Protein AF-A0AAU9JHJ8-F1 (afdb_monomer)

Organism: NCBI:txid1481888

Secondary structure (DSSP, 8-state):
-PPPPHHHHHHHHHHHHTS--TT---S--TT-----TTS-GGGTSPPPP-B-TTS-B---S-----PPPPPSS-GGGSSS----------PPPPTHHHHHHHHHHHHHHHTS-----TT------SS-------------B-TTS-B-PPSS-----PPPPS-TTTSTTSSSSSPPP-----TTHHHHHHHHHHHHHHHHS-SS----TTTTS--S--HHHHH-TT------------------S------S--TT---SSPPP-PPPP---------TT---------SS---PPPPPGGGGGGSSTTSS--

InterPro domains:
  IPR029358 Cilia-and flagella-associated protein 96 [PF15239] (24-288)
  IPR029358 Cilia-and flagella-associated protein 96 [PTHR31144] (24-309)

Radius of gyration: 47.67 Å; Cα contacts (8 Å, |Δi|>4): 40; chains: 1; bounding box: 113×82×127 Å

Mean predicted aligned error: 23.84 Å

Sequence (313 aa):
MSQPSKFEAARTKQFEEARFDPYKQRHGLFSIPGNLAIGDDVYAREPASKKGPDGKIITAPRNFLTIMPKTGQVKEGYFSTPEYVCGTYQDPPPKYLKERENAEKMMSFHGKPWKSNGAFKEPLAMFEYSSVQADQRPNRRGPDGKITLGPKGFFTCPAKRGSGSATPGVTIGKYPEYMSSPYDSQEEWLREQRRKEKSLRLDAPFRPTSCNGRNFTNSKTLYDYSHTLASAGKKTTYDGVKHDKPFMPFSSTLPGNTIGKFPEHEADPYPEKEKIAGKNDNLIWKSNNYKLKTWVSPPLSSFARNVKTALAI

Foldseek 3Di:
DDDDDPVVVVVVVVVVVPPDDVVPPPDPDPDPDPPPPPPDCPVVDDPPQQADPVRDRPDDPPPDDDDPQDDDPDCVNDPDRDDDPDDDDDDDDDPVVVVVVVVVVVVVVVPPPPPPPPPPVDDPPPDDDDPPPPPPPDDQQDPVRDGPDDDDDDPPPDQDDDDLQPDPPNDDDDDPDDDPDDPCPVVVVVVVVVVVVVVPDPPPDPCQCCVPPDNDDPVCVVPVPPPPPPPPPPPPPCPDPPCVDDDDPPDDDDPDDDDDDDPDDDPDDDPDPPPPPPPPVPPPPPPPPPPPPPDPDPPPVVVVVPPVVVPPD

pLDDT: mean 71.98, std 14.19, range [45.06, 97.0]

Structure (mmCIF, N/CA/C/O backbone):
data_AF-A0AAU9JHJ8-F1
#
_entry.id   AF-A0AAU9JHJ8-F1
#
loop_
_atom_site.group_PDB
_atom_site.id
_atom_site.type_symbol
_atom_site.label_atom_id
_atom_site.label_alt_id
_atom_site.label_comp_id
_atom_site.label_asym_id
_atom_site.label_entity_id
_atom_site.label_seq_id
_atom_site.pdbx_PDB_ins_code
_atom_site.Cartn_x
_atom_site.Cartn_y
_atom_site.Cartn_z
_atom_site.occupancy
_atom_site.B_iso_or_equiv
_atom_site.auth_seq_id
_atom_site.auth_comp_id
_atom_site.auth_asym_id
_atom_site.auth_atom_id
_atom_site.pdbx_PDB_model_num
ATOM 1 N N . MET A 1 1 ? 50.518 -2.048 -74.763 1.00 52.59 1 MET A N 1
ATOM 2 C CA . MET A 1 1 ? 49.489 -2.948 -74.200 1.00 52.59 1 MET A CA 1
ATOM 3 C C . MET A 1 1 ? 48.135 -2.449 -74.674 1.00 52.59 1 MET A C 1
ATOM 5 O O . MET A 1 1 ? 47.761 -1.338 -74.322 1.00 52.59 1 MET A O 1
ATOM 9 N N . SER A 1 2 ? 47.490 -3.193 -75.575 1.00 68.75 2 SER A N 1
ATOM 10 C CA . SER A 1 2 ? 46.195 -2.828 -76.164 1.00 68.75 2 SER A CA 1
ATOM 11 C C . SER A 1 2 ? 45.110 -2.890 -75.094 1.00 68.75 2 SER A C 1
ATOM 13 O O . SER A 1 2 ? 45.011 -3.896 -74.396 1.00 68.75 2 SER A O 1
ATOM 15 N N . GLN A 1 3 ? 44.313 -1.831 -74.955 1.00 73.50 3 GLN A N 1
ATOM 16 C CA . GLN A 1 3 ? 43.134 -1.862 -74.093 1.00 73.50 3 GLN A CA 1
ATOM 17 C C . GLN A 1 3 ? 42.116 -2.843 -74.698 1.00 73.50 3 GLN A C 1
ATOM 19 O O . GLN A 1 3 ? 41.877 -2.768 -75.908 1.00 73.50 3 GLN A O 1
ATOM 24 N N . PRO A 1 4 ? 41.545 -3.772 -73.912 1.00 77.38 4 PRO A N 1
ATOM 25 C CA . PRO A 1 4 ? 40.533 -4.690 -74.416 1.00 77.38 4 PRO A CA 1
ATOM 26 C C . PRO A 1 4 ? 39.298 -3.909 -74.864 1.00 77.38 4 PRO A C 1
ATOM 28 O O . PRO A 1 4 ? 38.924 -2.889 -74.273 1.00 77.38 4 PRO A O 1
ATOM 31 N N . SER A 1 5 ? 38.658 -4.386 -75.927 1.00 87.00 5 SER A N 1
ATOM 32 C CA . SER A 1 5 ? 37.415 -3.790 -76.406 1.00 87.00 5 SER A CA 1
ATOM 33 C C . SER A 1 5 ? 36.342 -3.872 -75.310 1.00 87.00 5 SER A C 1
ATOM 35 O O . SER A 1 5 ? 36.311 -4.811 -74.512 1.00 87.00 5 SER A O 1
ATOM 37 N N . LYS A 1 6 ? 35.417 -2.902 -75.258 1.00 87.50 6 LYS A N 1
ATOM 38 C CA . LYS A 1 6 ? 34.332 -2.888 -74.251 1.00 87.50 6 LYS A CA 1
ATOM 39 C C . LYS A 1 6 ? 33.542 -4.206 -74.214 1.00 87.50 6 LYS A C 1
ATOM 41 O O . LYS A 1 6 ? 33.062 -4.606 -73.157 1.00 87.50 6 LYS A O 1
ATOM 46 N N . PHE A 1 7 ? 33.439 -4.886 -75.356 1.00 85.62 7 PHE A N 1
ATOM 47 C CA . PHE A 1 7 ? 32.774 -6.180 -75.479 1.00 85.62 7 PHE A CA 1
ATOM 48 C C . PHE A 1 7 ? 33.572 -7.331 -74.863 1.00 85.62 7 PHE A C 1
ATOM 50 O O . PHE A 1 7 ? 32.978 -8.201 -74.230 1.00 85.62 7 PHE A O 1
ATOM 57 N N . GLU A 1 8 ? 34.899 -7.332 -74.989 1.00 89.94 8 GLU A N 1
ATOM 58 C CA . GLU A 1 8 ? 35.749 -8.329 -74.329 1.00 89.94 8 GLU A CA 1
ATOM 59 C C . GLU A 1 8 ? 35.688 -8.183 -72.811 1.00 89.94 8 GLU A C 1
ATOM 61 O O . GLU A 1 8 ? 35.503 -9.183 -72.125 1.00 89.94 8 GLU A O 1
ATOM 66 N N . ALA A 1 9 ? 35.728 -6.951 -72.296 1.00 90.12 9 ALA A N 1
ATOM 67 C CA . ALA A 1 9 ? 35.610 -6.690 -70.861 1.00 90.12 9 ALA A CA 1
ATOM 68 C C . ALA A 1 9 ? 34.241 -7.110 -70.289 1.00 90.12 9 ALA A C 1
ATOM 70 O O . ALA A 1 9 ? 34.154 -7.630 -69.178 1.00 90.12 9 ALA A O 1
ATOM 71 N N . ALA A 1 10 ? 33.157 -6.911 -71.047 1.00 89.69 10 ALA A N 1
ATOM 72 C CA . ALA A 1 10 ? 31.834 -7.382 -70.644 1.00 89.69 10 ALA A CA 1
ATOM 73 C C . ALA A 1 10 ? 31.756 -8.917 -70.644 1.00 89.69 10 ALA A C 1
ATOM 75 O O . ALA A 1 10 ? 31.202 -9.505 -69.717 1.00 89.69 10 ALA A O 1
ATOM 76 N N . ARG A 1 11 ? 32.351 -9.570 -71.652 1.00 91.19 11 ARG A N 1
ATOM 77 C CA . ARG A 1 11 ? 32.370 -11.032 -71.767 1.00 91.19 11 ARG A CA 1
ATOM 78 C C . ARG A 1 11 ? 33.188 -11.678 -70.648 1.00 91.19 11 ARG A C 1
ATOM 80 O O . ARG A 1 11 ? 32.726 -12.657 -70.072 1.00 91.19 11 ARG A O 1
ATOM 87 N N . THR A 1 12 ? 34.358 -11.135 -70.307 1.00 91.56 12 THR A N 1
ATOM 88 C CA . THR A 1 12 ? 35.168 -11.644 -69.188 1.00 91.56 12 THR A CA 1
ATOM 89 C C . THR A 1 12 ? 34.449 -11.463 -67.860 1.00 91.56 12 THR A C 1
ATOM 91 O O . THR A 1 12 ? 34.367 -12.413 -67.088 1.00 91.56 12 THR A O 1
ATOM 94 N N . LYS A 1 13 ? 33.829 -10.299 -67.634 1.00 90.12 13 LYS A N 1
ATOM 95 C CA . LYS A 1 13 ? 33.042 -10.036 -66.425 1.00 90.12 13 LYS A CA 1
ATOM 96 C C . LYS A 1 13 ? 31.868 -11.006 -66.278 1.00 90.12 13 LYS A C 1
ATOM 98 O O . LYS A 1 13 ? 31.661 -11.558 -65.206 1.00 90.12 13 LYS A O 1
ATOM 103 N N . GLN A 1 14 ? 31.134 -11.263 -67.359 1.00 88.94 14 GLN A N 1
ATOM 104 C CA . GLN A 1 14 ? 30.017 -12.209 -67.343 1.00 88.94 14 GLN A CA 1
ATOM 105 C C . GLN A 1 14 ? 30.491 -13.649 -67.082 1.00 88.94 14 GLN A C 1
ATOM 107 O O . GLN A 1 14 ? 29.805 -14.412 -66.409 1.00 88.94 14 GLN A O 1
ATOM 112 N N . PHE A 1 15 ? 31.681 -14.012 -67.570 1.00 90.75 15 PHE A N 1
ATOM 113 C CA . PHE A 1 15 ? 32.292 -15.317 -67.315 1.00 90.75 15 PHE A CA 1
ATOM 114 C C . PHE A 1 15 ? 32.775 -15.466 -65.863 1.00 90.75 15 PHE A C 1
ATOM 116 O O . PHE A 1 15 ? 32.628 -16.530 -65.265 1.00 90.75 15 PHE A O 1
ATOM 123 N N . GLU A 1 16 ? 33.317 -14.398 -65.275 1.00 88.00 16 GLU A N 1
ATOM 124 C CA . GLU A 1 16 ? 33.702 -14.348 -63.860 1.00 88.00 16 GLU A CA 1
ATOM 125 C C . GLU A 1 16 ? 32.482 -14.387 -62.932 1.00 88.00 16 GLU A C 1
ATOM 127 O O . GLU A 1 16 ? 32.508 -15.096 -61.930 1.00 88.00 16 GLU A O 1
ATOM 132 N N . GLU A 1 17 ? 31.394 -13.696 -63.285 1.00 82.25 17 GLU A N 1
ATOM 133 C CA . GLU A 1 17 ? 30.129 -13.712 -62.536 1.00 82.25 17 GLU A CA 1
ATOM 134 C C . GLU A 1 17 ? 29.376 -15.046 -62.659 1.00 82.25 17 GLU A C 1
ATOM 136 O O . GLU A 1 17 ? 28.692 -15.452 -61.721 1.00 82.25 17 GLU A O 1
ATOM 141 N N . ALA A 1 18 ? 29.512 -15.751 -63.787 1.00 79.62 18 ALA A N 1
ATOM 142 C CA . ALA A 1 18 ? 28.955 -17.092 -63.974 1.00 79.62 18 ALA A CA 1
ATOM 143 C C . ALA A 1 18 ? 29.758 -18.186 -63.250 1.00 79.62 18 ALA A C 1
ATOM 145 O O . ALA A 1 18 ? 29.285 -19.318 -63.113 1.00 79.62 18 ALA A O 1
ATOM 146 N N . ARG A 1 19 ? 30.978 -17.879 -62.789 1.00 82.25 19 ARG A N 1
ATOM 147 C CA . ARG A 1 19 ? 31.794 -18.819 -62.026 1.00 82.25 19 ARG A CA 1
ATOM 148 C C . ARG A 1 19 ? 31.112 -19.056 -60.682 1.00 82.25 19 ARG A C 1
ATOM 150 O O . ARG A 1 19 ? 30.876 -18.124 -59.922 1.00 82.25 19 ARG A O 1
ATOM 157 N N . PHE A 1 20 ? 30.762 -20.312 -60.419 1.00 73.75 20 PHE A N 1
ATOM 158 C CA . PHE A 1 20 ? 30.030 -20.705 -59.221 1.00 73.75 20 PHE A CA 1
ATOM 159 C C . PHE A 1 20 ? 30.777 -20.259 -57.954 1.00 73.75 20 PHE A C 1
ATOM 161 O O . PHE A 1 20 ? 31.836 -20.797 -57.633 1.00 73.75 20 PHE A O 1
ATOM 168 N N . ASP A 1 21 ? 30.224 -19.265 -57.255 1.00 74.44 21 ASP A N 1
ATOM 169 C CA . ASP A 1 21 ? 30.728 -18.782 -55.972 1.00 74.44 21 ASP A CA 1
ATOM 170 C C . ASP A 1 21 ? 29.856 -19.379 -54.852 1.00 74.44 21 ASP A C 1
ATOM 172 O O . ASP A 1 21 ? 28.702 -18.958 -54.680 1.00 74.44 21 ASP A O 1
ATOM 176 N N . PRO A 1 22 ? 30.358 -20.374 -54.095 1.00 69.88 22 PRO A N 1
ATOM 177 C CA . PRO A 1 22 ? 29.569 -21.080 -53.086 1.00 69.88 22 PRO A CA 1
ATOM 178 C C . PRO A 1 22 ? 29.078 -20.157 -51.960 1.00 69.88 22 PRO A C 1
ATOM 180 O O . PRO A 1 22 ? 28.129 -20.500 -51.261 1.00 69.88 22 PRO A O 1
ATOM 183 N N . TYR A 1 23 ? 29.668 -18.966 -51.807 1.00 70.44 23 TYR A N 1
ATOM 184 C CA . TYR A 1 23 ? 29.330 -18.012 -50.749 1.00 70.44 23 TYR A CA 1
ATOM 185 C C . TYR A 1 23 ? 28.316 -16.932 -51.167 1.00 70.44 23 TYR A C 1
ATOM 187 O O . TYR A 1 23 ? 27.860 -16.169 -50.315 1.00 70.44 23 TYR A O 1
ATOM 195 N N . LYS A 1 24 ? 27.934 -16.849 -52.453 1.00 66.81 24 LYS A N 1
ATOM 196 C CA . LYS A 1 24 ? 27.015 -15.820 -52.993 1.00 66.81 24 LYS A CA 1
ATOM 197 C C . LYS A 1 24 ? 25.717 -16.386 -53.585 1.00 66.81 24 LYS A C 1
ATOM 199 O O . LYS A 1 24 ? 25.142 -15.802 -54.505 1.00 66.81 24 LYS A O 1
ATOM 204 N N . GLN A 1 25 ? 25.201 -17.493 -53.056 1.00 63.41 25 GLN A N 1
ATOM 205 C CA . GLN A 1 25 ? 23.883 -17.997 -53.458 1.00 63.41 25 GLN A CA 1
ATOM 206 C C . GLN A 1 25 ? 22.769 -17.032 -53.005 1.00 63.41 25 GLN A C 1
ATOM 208 O O . GLN A 1 25 ?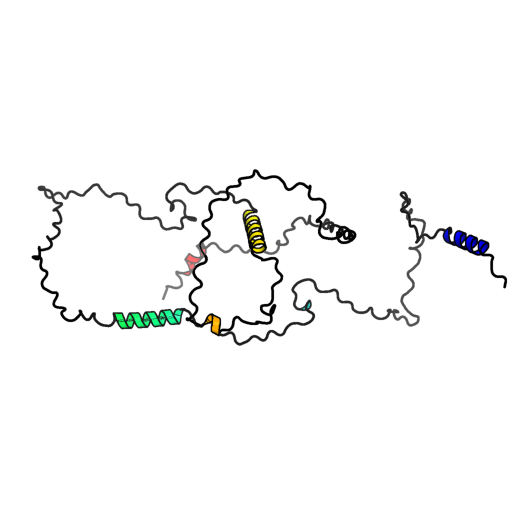 22.399 -16.990 -51.836 1.00 63.41 25 GLN A O 1
ATOM 213 N N . ARG A 1 26 ? 22.230 -16.227 -53.935 1.00 57.09 26 ARG A N 1
ATOM 214 C CA . ARG A 1 26 ? 21.131 -15.269 -53.670 1.00 57.09 26 ARG A CA 1
ATOM 215 C C . ARG A 1 26 ? 19.734 -15.901 -53.714 1.00 57.09 26 ARG A C 1
ATOM 217 O O . ARG A 1 26 ? 18.778 -15.271 -53.275 1.00 57.09 26 ARG A O 1
ATOM 224 N N . HIS A 1 27 ? 19.609 -17.126 -54.223 1.00 60.44 27 HIS A N 1
ATOM 225 C CA . HIS A 1 27 ? 18.340 -17.843 -54.327 1.00 60.44 27 HIS A CA 1
ATOM 226 C C . HIS A 1 27 ? 18.411 -19.126 -53.502 1.00 60.44 27 HIS A C 1
ATOM 228 O O . HIS A 1 27 ? 19.303 -19.946 -53.711 1.00 60.44 27 HIS A O 1
ATOM 234 N N . GLY A 1 28 ? 17.480 -19.285 -52.558 1.00 56.09 28 GLY A N 1
ATOM 235 C CA . GLY A 1 28 ? 17.324 -20.521 -51.799 1.00 56.09 28 GLY A CA 1
ATOM 236 C C . GLY A 1 28 ? 16.971 -21.659 -52.750 1.00 56.09 28 GLY A C 1
ATOM 237 O O . GLY A 1 28 ? 15.852 -21.729 -53.253 1.00 56.09 28 GLY A O 1
ATOM 238 N N . LEU A 1 29 ? 17.936 -22.530 -53.032 1.00 63.88 29 LEU A N 1
ATOM 239 C CA . LEU A 1 29 ? 17.685 -23.788 -53.720 1.00 63.88 29 LEU A CA 1
ATOM 240 C C . LEU A 1 29 ? 16.763 -24.623 -52.820 1.00 63.88 29 LEU A C 1
ATOM 242 O O . LEU A 1 29 ? 17.170 -25.053 -51.743 1.00 63.88 29 LEU A O 1
ATOM 246 N N . PHE A 1 30 ? 15.527 -24.863 -53.267 1.00 57.38 30 PHE A N 1
ATOM 247 C CA . PHE A 1 30 ? 14.519 -25.694 -52.582 1.00 57.38 30 PHE A CA 1
ATOM 248 C C . PHE A 1 30 ? 14.921 -27.174 -52.432 1.00 57.38 30 PHE A C 1
ATOM 250 O O . PHE A 1 30 ? 14.163 -27.980 -51.900 1.00 57.38 30 PHE A O 1
ATOM 257 N N . SER A 1 31 ? 16.127 -27.535 -52.858 1.00 61.16 31 SER A N 1
ATOM 258 C CA . SER A 1 31 ? 16.728 -28.839 -52.628 1.00 61.16 31 SER A CA 1
ATOM 259 C C . SER A 1 31 ? 18.249 -28.714 -52.697 1.00 61.16 31 SER A C 1
ATOM 261 O O . SER A 1 31 ? 18.868 -29.067 -53.700 1.00 61.16 31 SER A O 1
ATOM 263 N N . ILE A 1 32 ? 18.872 -28.187 -51.645 1.00 60.59 32 ILE A N 1
ATOM 264 C CA . ILE A 1 32 ? 20.265 -28.552 -51.373 1.00 60.59 32 ILE A CA 1
ATOM 265 C C . ILE A 1 32 ? 20.188 -29.981 -50.820 1.00 60.59 32 ILE A C 1
ATOM 267 O O . ILE A 1 32 ? 19.637 -30.155 -49.728 1.00 60.59 32 ILE A O 1
ATOM 271 N N . PRO A 1 33 ? 20.634 -31.020 -51.554 1.00 67.69 33 PRO A N 1
ATOM 272 C CA . PRO A 1 33 ? 20.741 -32.344 -50.960 1.00 67.69 33 PRO A CA 1
ATOM 273 C C . PRO A 1 33 ? 21.688 -32.221 -49.767 1.00 67.69 33 PRO A C 1
ATOM 275 O O . PRO A 1 33 ? 22.748 -31.610 -49.886 1.00 67.69 33 PRO A O 1
ATOM 278 N N . GLY A 1 34 ? 21.285 -32.732 -48.601 1.00 64.00 34 GLY A N 1
ATOM 279 C CA . GLY A 1 34 ? 22.134 -32.684 -47.415 1.00 64.00 34 GLY A CA 1
ATOM 280 C C . GLY A 1 34 ? 23.503 -33.265 -47.753 1.00 64.00 34 GLY A C 1
ATOM 281 O O . GLY A 1 34 ? 23.573 -34.366 -48.301 1.00 64.00 34 GLY A O 1
ATOM 282 N N . ASN A 1 35 ? 24.572 -32.513 -47.483 1.00 63.16 35 ASN A N 1
ATOM 283 C CA . ASN A 1 35 ? 25.932 -32.970 -47.733 1.00 63.16 35 ASN A CA 1
ATOM 284 C C . ASN A 1 35 ? 26.104 -34.336 -47.053 1.00 63.16 35 ASN A C 1
ATOM 286 O O . ASN A 1 35 ? 26.030 -34.436 -45.826 1.00 63.16 35 ASN A O 1
ATOM 290 N N . LEU A 1 36 ? 26.293 -35.393 -47.847 1.00 62.09 36 LEU A N 1
ATOM 291 C CA . LEU A 1 36 ? 26.728 -36.688 -47.338 1.00 62.09 36 LEU A CA 1
ATOM 292 C C . LEU A 1 36 ? 28.037 -36.425 -46.593 1.00 62.09 36 LEU A C 1
ATOM 294 O O . LEU A 1 36 ? 28.981 -35.903 -47.183 1.00 62.09 36 LEU A O 1
ATOM 298 N N . ALA A 1 37 ? 28.065 -36.727 -45.296 1.00 57.50 37 ALA A N 1
ATOM 299 C CA . ALA A 1 37 ? 29.094 -36.346 -44.323 1.00 57.50 37 ALA A CA 1
ATOM 300 C C . ALA A 1 37 ? 30.505 -36.942 -44.571 1.00 57.50 37 ALA A C 1
ATOM 302 O O . ALA A 1 37 ? 31.265 -37.137 -43.630 1.00 57.50 37 ALA A O 1
ATOM 303 N N . ILE A 1 38 ? 30.846 -37.280 -45.816 1.00 58.34 38 ILE A N 1
ATOM 304 C CA . ILE A 1 38 ? 31.997 -38.103 -46.202 1.00 58.34 38 ILE A CA 1
ATOM 305 C C . ILE A 1 38 ? 32.932 -37.371 -47.192 1.00 58.34 38 ILE A C 1
ATOM 307 O O . ILE A 1 38 ? 34.043 -37.827 -47.421 1.00 58.34 38 ILE A O 1
ATOM 311 N N . GLY A 1 39 ? 32.536 -36.233 -47.776 1.00 55.25 39 GLY A N 1
ATOM 312 C CA . GLY A 1 39 ? 33.274 -35.642 -48.907 1.00 55.25 39 GLY A CA 1
ATOM 313 C C . GLY A 1 39 ? 34.367 -34.618 -48.589 1.00 55.25 39 GLY A C 1
ATOM 314 O O . GLY A 1 39 ? 35.236 -34.399 -49.426 1.00 55.25 39 GLY A O 1
ATOM 315 N N . ASP A 1 40 ? 34.342 -33.995 -47.413 1.00 57.50 40 ASP A N 1
ATOM 316 C CA . ASP A 1 40 ? 35.229 -32.876 -47.102 1.00 57.50 40 ASP A CA 1
ATOM 317 C C . ASP A 1 40 ? 36.115 -33.228 -45.900 1.00 57.50 40 ASP A C 1
ATOM 319 O O . ASP A 1 40 ? 35.672 -33.198 -44.751 1.00 57.50 40 ASP A O 1
ATOM 323 N N . ASP A 1 41 ? 37.395 -33.506 -46.169 1.00 60.56 41 ASP A N 1
ATOM 324 C CA . ASP A 1 41 ? 38.516 -33.704 -45.223 1.00 60.56 41 ASP A CA 1
ATOM 325 C C . ASP A 1 41 ? 38.816 -32.460 -44.349 1.00 60.56 41 ASP A C 1
ATOM 327 O O . ASP A 1 41 ? 39.935 -32.200 -43.901 1.00 60.56 41 ASP A O 1
ATOM 331 N N . VAL A 1 42 ? 37.804 -31.640 -44.079 1.00 58.34 42 VAL A N 1
ATOM 332 C CA . VAL A 1 42 ? 37.872 -30.454 -43.223 1.00 58.34 42 VAL A CA 1
ATOM 333 C C . VAL A 1 42 ? 38.240 -30.846 -41.788 1.00 58.34 42 VAL A C 1
ATOM 335 O O . VAL A 1 42 ? 38.893 -30.065 -41.099 1.00 58.34 42 VAL A O 1
ATOM 338 N N . TYR A 1 43 ? 37.914 -32.072 -41.365 1.00 59.59 43 TYR A N 1
ATOM 339 C CA . TYR A 1 43 ? 38.304 -32.625 -40.064 1.00 59.59 43 TYR A CA 1
ATOM 340 C C . TYR A 1 43 ? 39.665 -33.340 -40.058 1.00 59.59 43 TYR A C 1
ATOM 342 O O . TYR A 1 43 ? 40.189 -33.604 -38.980 1.00 59.59 43 TYR A O 1
ATOM 350 N N . ALA A 1 44 ? 40.256 -33.635 -41.223 1.00 66.88 44 ALA A N 1
ATOM 351 C CA . ALA A 1 44 ? 41.570 -34.282 -41.318 1.00 66.88 44 ALA A CA 1
ATOM 352 C C . ALA A 1 44 ? 42.735 -33.290 -41.156 1.00 66.88 44 ALA A C 1
ATOM 354 O O . ALA A 1 44 ? 43.880 -33.686 -40.941 1.00 66.88 44 ALA A O 1
ATOM 355 N N . ARG A 1 45 ? 42.464 -31.982 -41.248 1.00 73.50 45 ARG A N 1
ATOM 356 C CA . ARG A 1 45 ? 43.478 -30.956 -40.999 1.00 73.50 45 ARG A CA 1
ATOM 357 C C . ARG A 1 45 ? 43.660 -30.785 -39.502 1.00 73.50 45 ARG A C 1
ATOM 359 O O . ARG A 1 45 ? 42.822 -30.182 -38.832 1.00 73.50 45 ARG A O 1
ATOM 366 N N . GLU A 1 46 ? 44.783 -31.277 -38.992 1.00 77.62 46 GLU A N 1
ATOM 367 C CA . GLU A 1 46 ? 45.197 -30.954 -37.634 1.00 77.62 46 GLU A CA 1
ATOM 368 C C . GLU A 1 46 ? 45.262 -29.425 -37.474 1.00 77.62 46 GLU A C 1
ATOM 370 O O . GLU A 1 46 ? 45.819 -28.725 -38.331 1.00 77.62 46 GLU A O 1
ATOM 375 N N . PRO A 1 47 ? 44.663 -28.863 -36.411 1.00 74.31 47 PRO A N 1
ATOM 376 C CA . PRO A 1 47 ? 44.703 -27.430 -36.185 1.00 74.31 47 PRO A CA 1
ATOM 377 C C . PRO A 1 47 ? 46.161 -26.991 -36.031 1.00 74.31 47 PRO A C 1
ATOM 379 O O . PRO A 1 47 ? 46.888 -27.522 -35.191 1.00 74.31 47 PRO A O 1
ATOM 382 N N . ALA A 1 48 ? 46.583 -26.002 -36.824 1.00 79.44 48 ALA A N 1
ATOM 383 C CA . ALA A 1 48 ? 47.939 -25.472 -36.751 1.00 79.44 48 ALA A CA 1
ATOM 384 C C . ALA A 1 48 ? 48.296 -25.091 -35.301 1.00 79.44 48 ALA A C 1
ATOM 386 O O . ALA A 1 48 ? 47.533 -24.408 -34.607 1.00 79.44 48 ALA A O 1
ATOM 387 N N . SER A 1 49 ? 49.464 -25.551 -34.846 1.00 78.25 49 SER A N 1
ATOM 388 C CA . SER A 1 49 ? 49.996 -25.253 -33.517 1.00 78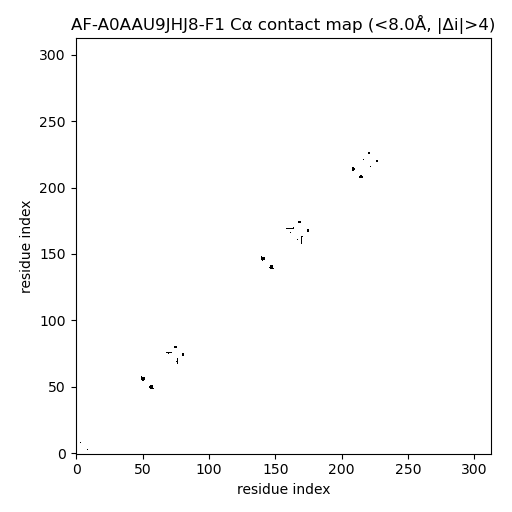.25 49 SER A CA 1
ATOM 389 C C . SER A 1 49 ? 50.003 -23.742 -33.272 1.00 78.25 49 SER A C 1
ATOM 391 O O . SER A 1 49 ? 50.649 -22.984 -33.990 1.00 78.25 49 SER A O 1
ATOM 393 N N . LYS A 1 50 ? 49.337 -23.297 -32.200 1.00 78.62 50 LYS A N 1
ATOM 394 C CA . LYS A 1 50 ? 49.369 -21.893 -31.750 1.00 78.62 50 LYS A CA 1
ATOM 395 C C . LYS A 1 50 ? 50.672 -21.521 -31.031 1.00 78.62 50 LYS A C 1
ATOM 397 O O . LYS A 1 50 ? 50.759 -20.433 -30.467 1.00 78.62 50 LYS A O 1
ATOM 402 N N . LYS A 1 51 ? 51.658 -22.420 -30.975 1.00 89.00 51 LYS A N 1
ATOM 403 C CA . LYS A 1 51 ? 52.963 -22.158 -30.359 1.00 89.00 51 LYS A CA 1
ATOM 404 C C . LYS A 1 51 ? 53.902 -21.583 -31.412 1.00 89.00 51 LYS A C 1
ATOM 406 O O . LYS A 1 51 ? 54.062 -22.175 -32.476 1.00 89.00 51 LYS A O 1
ATOM 411 N N . GLY A 1 52 ? 54.507 -20.440 -31.103 1.00 83.75 52 GLY A N 1
ATOM 412 C CA . GLY A 1 52 ? 55.609 -19.901 -31.893 1.00 83.75 52 GLY A CA 1
ATOM 413 C C . GLY A 1 52 ? 56.872 -20.764 -31.763 1.00 83.75 52 GLY A C 1
ATOM 414 O O . GLY A 1 52 ? 56.890 -21.705 -30.963 1.00 83.75 52 GLY A O 1
ATOM 415 N N . PRO A 1 53 ? 57.943 -20.439 -32.506 1.00 85.62 53 PRO A N 1
ATOM 416 C CA . PRO A 1 53 ? 59.212 -21.178 -32.461 1.00 85.62 53 PRO A CA 1
ATOM 417 C C . PRO A 1 53 ? 59.833 -21.237 -31.052 1.00 85.62 53 PRO A C 1
ATOM 419 O O . PRO A 1 53 ? 60.492 -22.214 -30.717 1.00 85.62 53 PRO A O 1
ATOM 422 N N . ASP A 1 54 ? 59.529 -20.265 -30.188 1.00 85.25 54 ASP A N 1
ATOM 423 C CA . ASP A 1 54 ? 60.000 -20.202 -28.795 1.00 85.25 54 ASP A CA 1
ATOM 424 C C . ASP A 1 54 ? 59.151 -21.037 -27.812 1.00 85.25 54 ASP A C 1
ATOM 426 O O . ASP A 1 54 ? 59.283 -20.917 -26.593 1.00 85.25 54 ASP A O 1
ATOM 430 N N . GLY A 1 55 ? 58.182 -21.812 -28.309 1.00 86.62 55 GLY A N 1
ATOM 431 C CA . GLY A 1 55 ? 57.273 -22.625 -27.495 1.00 86.62 55 GLY A CA 1
ATOM 432 C C . GLY A 1 55 ? 56.191 -21.840 -26.738 1.00 86.62 55 GLY A C 1
ATOM 433 O O . GLY A 1 55 ? 55.282 -22.449 -26.166 1.00 86.62 55 GLY A O 1
ATOM 434 N N . LYS A 1 56 ? 56.229 -20.500 -26.762 1.00 84.81 56 LYS A N 1
ATOM 435 C CA . LYS A 1 56 ? 55.172 -19.638 -26.210 1.00 84.81 56 LYS A CA 1
ATOM 436 C C . LYS A 1 56 ? 53.959 -19.602 -27.139 1.00 84.81 56 LYS A C 1
ATOM 438 O O . LYS A 1 56 ? 54.085 -19.541 -28.361 1.00 84.81 56 LYS A O 1
ATOM 443 N N . ILE A 1 57 ? 52.767 -19.637 -26.548 1.00 82.44 57 ILE A N 1
ATOM 444 C CA . ILE A 1 57 ? 51.500 -19.537 -27.278 1.00 82.44 57 ILE A CA 1
ATOM 445 C C . ILE A 1 57 ? 51.389 -18.115 -27.841 1.00 82.44 57 ILE A C 1
ATOM 447 O O . ILE A 1 57 ? 51.442 -17.153 -27.076 1.00 82.44 57 ILE A O 1
ATOM 451 N N . ILE A 1 58 ? 51.227 -17.980 -29.159 1.00 78.06 58 ILE A N 1
ATOM 452 C CA . ILE A 1 58 ? 50.960 -16.704 -29.829 1.00 78.06 58 ILE A CA 1
ATOM 453 C C . ILE A 1 58 ? 49.530 -16.301 -29.463 1.00 78.06 58 ILE A C 1
ATOM 455 O O . ILE A 1 58 ? 48.558 -16.633 -30.141 1.00 78.06 58 ILE A O 1
ATOM 459 N N . THR A 1 59 ? 49.377 -15.634 -28.324 1.00 73.88 59 THR A N 1
ATOM 460 C CA . THR A 1 59 ? 48.125 -14.979 -27.963 1.00 73.88 59 THR A CA 1
ATOM 461 C C . THR A 1 59 ? 48.027 -13.700 -28.783 1.00 73.88 59 THR A C 1
ATOM 463 O O . THR A 1 59 ? 48.867 -12.814 -28.634 1.00 73.88 59 THR A O 1
ATOM 466 N 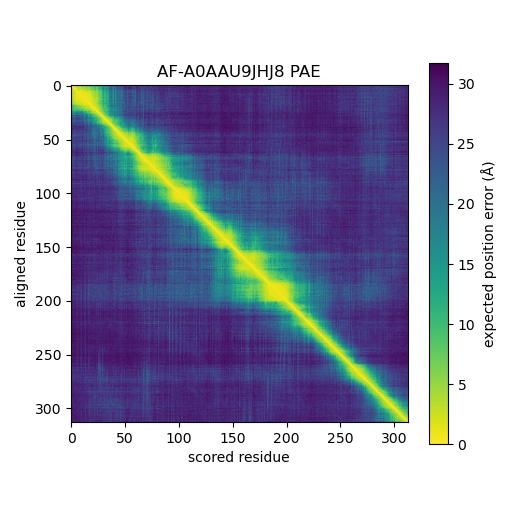N . ALA A 1 60 ? 47.009 -13.603 -29.643 1.00 71.31 60 ALA A N 1
ATOM 467 C CA . ALA A 1 60 ? 46.577 -12.340 -30.245 1.00 71.31 60 ALA A CA 1
ATOM 468 C C . ALA A 1 60 ? 46.491 -11.231 -29.168 1.00 71.31 60 ALA A C 1
ATOM 470 O O . ALA A 1 60 ? 46.331 -11.570 -27.986 1.00 71.31 60 ALA A O 1
ATOM 471 N N . PRO A 1 61 ? 46.605 -9.932 -29.528 1.00 75.62 61 PRO A N 1
ATOM 472 C CA . PRO A 1 61 ? 46.478 -8.839 -28.564 1.00 75.62 61 PRO A CA 1
ATOM 473 C C . PRO A 1 61 ? 45.267 -9.095 -27.672 1.00 75.62 61 PRO A C 1
ATOM 475 O O . PRO A 1 61 ? 44.176 -9.352 -28.179 1.00 75.62 61 PRO A O 1
ATOM 478 N N . ARG A 1 62 ? 45.504 -9.139 -26.353 1.00 68.25 62 ARG A N 1
ATOM 479 C CA . ARG A 1 62 ? 44.526 -9.551 -25.339 1.00 68.25 62 ARG A CA 1
ATOM 480 C C . ARG A 1 62 ? 43.211 -8.836 -25.632 1.00 68.25 62 ARG A C 1
ATOM 482 O O . ARG A 1 62 ? 43.156 -7.620 -25.483 1.00 68.25 62 ARG A O 1
ATOM 489 N N . ASN A 1 63 ? 42.223 -9.596 -26.119 1.00 69.81 63 ASN A N 1
ATOM 490 C CA . ASN A 1 63 ? 40.944 -9.077 -26.601 1.00 69.81 63 ASN A CA 1
ATOM 491 C C . ASN A 1 63 ? 40.454 -7.964 -25.672 1.00 69.81 63 ASN A C 1
ATOM 493 O O . ASN A 1 63 ? 40.446 -8.163 -24.452 1.00 69.81 63 ASN A O 1
ATOM 497 N N . PHE A 1 64 ? 40.085 -6.811 -26.241 1.00 71.44 64 PHE A N 1
ATOM 498 C CA . PHE A 1 64 ? 39.518 -5.697 -25.485 1.00 71.44 64 PHE A CA 1
ATOM 499 C C . PHE A 1 64 ? 38.462 -6.245 -24.524 1.00 71.44 64 PHE A C 1
ATOM 501 O O . PHE A 1 64 ? 37.525 -6.927 -24.948 1.00 71.44 64 PHE A O 1
ATOM 508 N N . LEU A 1 65 ? 38.664 -6.016 -23.225 1.00 74.25 65 LEU A N 1
ATOM 509 C CA . LEU A 1 65 ? 37.765 -6.504 -22.188 1.00 74.25 65 LEU A CA 1
ATOM 510 C C . LEU A 1 65 ? 36.424 -5.790 -22.355 1.00 74.25 65 LEU A C 1
ATOM 512 O O . LEU A 1 65 ? 36.242 -4.665 -21.900 1.00 74.25 65 LEU A O 1
ATOM 516 N N . THR A 1 66 ? 35.495 -6.442 -23.042 1.00 76.69 66 THR A N 1
ATOM 517 C CA . THR A 1 66 ? 34.108 -6.006 -23.137 1.00 76.69 66 THR A CA 1
ATOM 518 C C . THR A 1 66 ? 33.344 -6.709 -22.026 1.00 76.69 66 THR A C 1
ATOM 520 O O . THR A 1 66 ? 33.187 -7.928 -22.013 1.00 76.69 66 THR A O 1
ATOM 523 N N . ILE A 1 67 ? 32.939 -5.939 -21.021 1.00 84.25 67 ILE A N 1
ATOM 524 C CA . ILE A 1 67 ? 32.085 -6.436 -19.945 1.00 84.25 67 ILE A CA 1
ATOM 525 C C . ILE A 1 67 ? 30.648 -6.339 -20.455 1.00 84.25 67 ILE A C 1
ATOM 527 O O . ILE A 1 67 ? 30.231 -5.285 -20.936 1.00 84.25 67 ILE A O 1
ATOM 531 N N . MET A 1 68 ? 29.893 -7.435 -20.378 1.00 87.44 68 MET A N 1
ATOM 532 C CA . MET A 1 68 ? 28.472 -7.407 -20.725 1.00 87.44 68 MET A CA 1
ATOM 533 C C . MET A 1 68 ? 27.720 -6.452 -19.784 1.00 87.44 68 MET A C 1
ATOM 535 O O . MET A 1 68 ? 28.005 -6.448 -18.581 1.00 87.44 68 MET A O 1
ATOM 539 N N . PRO A 1 69 ? 26.757 -5.657 -20.286 1.00 89.56 69 PRO A N 1
ATOM 540 C CA . PRO A 1 69 ? 25.986 -4.761 -19.436 1.00 89.56 69 PRO A CA 1
ATOM 541 C C . PRO A 1 69 ? 25.223 -5.575 -18.389 1.00 89.56 69 PRO A C 1
ATOM 543 O O . PRO A 1 69 ? 24.565 -6.568 -18.706 1.00 89.56 69 PRO A O 1
ATOM 546 N N . LYS A 1 70 ? 25.317 -5.158 -17.125 1.00 92.12 70 LYS A N 1
ATOM 547 C CA . LYS A 1 70 ? 24.588 -5.799 -16.029 1.00 92.12 70 LYS A CA 1
ATOM 548 C C . LYS A 1 70 ? 23.102 -5.481 -16.178 1.00 92.12 70 LYS A C 1
ATOM 550 O O . LYS A 1 70 ? 22.716 -4.318 -16.248 1.00 92.12 70 LYS A O 1
ATOM 555 N N . THR A 1 71 ? 22.266 -6.510 -16.237 1.00 88.00 71 THR A N 1
ATOM 556 C CA . THR A 1 71 ? 20.809 -6.367 -16.332 1.00 88.00 71 THR A CA 1
ATOM 557 C C . THR A 1 71 ? 20.180 -6.286 -14.941 1.00 88.00 71 THR A C 1
ATOM 559 O O . THR A 1 71 ? 20.497 -7.103 -14.079 1.00 88.00 71 THR A O 1
ATOM 562 N N . GLY A 1 72 ? 19.247 -5.352 -14.740 1.00 87.69 72 GLY A N 1
ATOM 563 C CA . GLY A 1 72 ? 18.485 -5.191 -13.493 1.00 87.69 72 GLY A CA 1
ATOM 564 C C . GLY A 1 72 ? 18.841 -3.926 -12.706 1.00 87.69 72 GLY A C 1
ATOM 565 O O . GLY A 1 72 ? 19.767 -3.199 -13.051 1.00 87.69 72 GLY A O 1
ATOM 566 N N . GLN A 1 73 ? 18.096 -3.654 -11.630 1.00 85.31 73 GLN A N 1
ATOM 567 C CA . GLN A 1 73 ? 18.319 -2.498 -10.746 1.00 85.31 73 GLN A CA 1
ATOM 568 C C . GLN A 1 73 ? 19.422 -2.781 -9.711 1.00 85.31 73 GLN A C 1
ATOM 570 O O . GLN A 1 73 ? 19.221 -2.667 -8.503 1.00 85.31 73 GLN A O 1
ATOM 575 N N . VAL A 1 74 ? 20.595 -3.199 -10.186 1.00 88.31 74 VAL A N 1
ATOM 576 C CA . VAL A 1 74 ? 21.769 -3.470 -9.344 1.00 88.31 74 VAL A CA 1
ATOM 577 C C . VAL A 1 74 ? 22.664 -2.234 -9.344 1.00 88.31 74 VAL A C 1
ATOM 579 O O . VAL A 1 74 ? 22.872 -1.628 -10.392 1.00 88.31 74 VAL A O 1
ATOM 582 N N . LYS A 1 75 ? 23.229 -1.864 -8.184 1.00 86.12 75 LYS A N 1
ATOM 583 C CA . LYS A 1 75 ? 24.083 -0.666 -8.031 1.00 86.12 75 LYS A CA 1
ATOM 584 C C . LYS A 1 75 ? 25.230 -0.596 -9.049 1.00 86.12 75 LYS A C 1
ATOM 586 O O . LYS A 1 75 ? 25.607 0.479 -9.488 1.00 86.12 75 LYS A O 1
ATOM 591 N N . GLU A 1 76 ? 25.749 -1.752 -9.438 1.00 89.12 76 GLU A N 1
ATOM 592 C CA . GLU A 1 76 ? 26.861 -1.905 -10.376 1.00 89.12 76 GLU A CA 1
ATOM 593 C C . GLU A 1 76 ? 26.464 -1.721 -11.851 1.00 89.12 76 GLU A C 1
ATOM 595 O O . GLU A 1 76 ? 27.335 -1.723 -12.717 1.00 89.12 76 GLU A O 1
ATOM 600 N N . GLY A 1 77 ? 25.163 -1.644 -12.149 1.00 89.62 77 GLY A N 1
ATOM 601 C CA . GLY A 1 77 ? 24.639 -1.352 -13.484 1.00 89.62 77 GLY A CA 1
ATOM 602 C C . GLY A 1 77 ? 24.529 0.147 -13.778 1.00 89.62 77 GLY A C 1
ATOM 603 O O . GLY A 1 77 ? 24.323 0.521 -14.930 1.00 89.62 77 GLY A O 1
ATOM 604 N N . TYR A 1 78 ? 24.673 1.008 -12.765 1.00 91.00 78 TYR A N 1
ATOM 605 C CA . TYR A 1 78 ? 24.716 2.456 -12.958 1.00 91.00 78 TYR A CA 1
ATOM 606 C C . TYR A 1 78 ? 26.130 2.902 -13.346 1.00 91.00 78 TYR A C 1
ATOM 608 O O . TYR A 1 78 ? 27.117 2.365 -12.850 1.00 91.00 78 TYR A O 1
ATOM 616 N N . PHE A 1 79 ? 26.230 3.922 -14.203 1.00 90.81 79 PHE A N 1
ATOM 617 C CA . PHE A 1 79 ? 27.516 4.515 -14.598 1.00 90.81 79 PHE A CA 1
ATOM 618 C C . PHE A 1 79 ? 28.273 5.139 -13.418 1.00 90.81 79 PHE A C 1
ATOM 620 O O . PHE A 1 79 ? 29.500 5.149 -13.399 1.00 90.81 79 PHE A O 1
ATOM 627 N N . SER A 1 80 ? 27.537 5.638 -12.428 1.00 92.06 80 SER A N 1
ATOM 628 C CA . SER A 1 80 ? 28.056 6.110 -11.153 1.00 92.06 80 SER A CA 1
ATOM 629 C C . SER A 1 80 ? 27.049 5.782 -10.056 1.00 92.06 80 SER A C 1
ATOM 631 O O . SER A 1 80 ? 25.835 5.822 -10.265 1.00 92.06 80 SER A O 1
ATOM 633 N N . THR A 1 81 ? 27.545 5.427 -8.874 1.00 87.56 81 THR A N 1
ATOM 634 C CA . THR A 1 81 ? 26.704 5.294 -7.684 1.00 87.56 81 THR A CA 1
ATOM 635 C C . THR A 1 81 ? 26.476 6.687 -7.106 1.00 87.56 81 THR A C 1
ATOM 637 O O . THR A 1 81 ? 27.455 7.299 -6.676 1.00 87.56 81 THR A O 1
ATOM 640 N N . PRO A 1 82 ? 25.240 7.217 -7.091 1.00 84.31 82 PRO A N 1
ATOM 641 C CA . PRO A 1 82 ? 24.987 8.513 -6.481 1.00 84.31 82 PRO A CA 1
ATOM 642 C C . PRO A 1 82 ? 25.320 8.450 -4.988 1.00 84.31 82 PRO A C 1
ATOM 644 O O . PRO A 1 82 ? 24.887 7.539 -4.277 1.00 84.31 82 PRO A O 1
ATOM 647 N N . GLU A 1 83 ? 26.094 9.420 -4.513 1.00 87.75 83 GLU A N 1
ATOM 648 C CA . GLU A 1 83 ? 26.317 9.618 -3.086 1.00 87.75 83 GLU A CA 1
ATOM 649 C C . GLU A 1 83 ? 25.064 10.267 -2.500 1.00 87.75 83 GLU A C 1
ATOM 651 O O . GLU A 1 83 ? 24.746 11.427 -2.764 1.00 87.75 83 GLU A O 1
ATOM 656 N N . TYR A 1 84 ? 24.299 9.492 -1.737 1.00 85.44 84 TYR A N 1
ATOM 657 C CA . TYR A 1 84 ? 23.146 10.030 -1.033 1.00 85.44 84 TYR A CA 1
ATOM 658 C C . TYR A 1 84 ? 23.641 10.838 0.163 1.00 85.44 84 TYR A C 1
ATOM 660 O O . TYR A 1 84 ? 24.102 10.278 1.158 1.00 85.44 84 TYR A O 1
ATOM 668 N N . VAL A 1 85 ? 23.513 12.161 0.077 1.00 84.62 85 VAL A N 1
ATOM 669 C CA . VAL A 1 85 ? 23.661 13.041 1.237 1.00 84.62 85 VAL A CA 1
ATOM 670 C C . VAL A 1 85 ? 22.439 12.826 2.125 1.00 84.62 85 VAL A C 1
ATOM 672 O O . VAL A 1 85 ? 21.382 13.423 1.925 1.00 84.62 85 VAL A O 1
ATOM 675 N N . CYS A 1 86 ? 22.560 11.915 3.087 1.00 78.19 86 CYS A N 1
ATOM 676 C CA . CYS A 1 86 ? 21.555 11.757 4.127 1.00 78.19 86 CYS A CA 1
ATOM 677 C C . CYS A 1 86 ? 21.647 12.970 5.056 1.00 78.19 86 CYS A C 1
ATOM 679 O O . CYS A 1 86 ? 22.526 13.043 5.913 1.00 78.19 86 CYS A O 1
ATOM 681 N N . GLY A 1 87 ? 20.740 13.934 4.883 1.00 85.75 87 GLY A N 1
ATOM 682 C CA . GLY A 1 87 ? 20.486 14.923 5.926 1.00 85.75 87 GLY A CA 1
ATOM 683 C C . GLY A 1 87 ? 20.102 14.213 7.226 1.00 85.75 87 GLY A C 1
ATOM 684 O O . GLY A 1 87 ? 19.543 13.113 7.197 1.00 85.75 87 GLY A O 1
ATOM 685 N N . THR A 1 88 ? 20.404 14.823 8.371 1.00 89.12 88 THR A N 1
ATOM 686 C CA . THR A 1 88 ? 19.920 14.330 9.662 1.00 89.12 88 THR A CA 1
ATOM 687 C C . THR A 1 88 ? 18.397 14.298 9.627 1.00 89.12 88 THR A C 1
ATOM 689 O O . THR A 1 88 ? 17.735 15.335 9.575 1.00 89.12 88 THR A O 1
ATOM 692 N N . TYR A 1 89 ? 17.838 13.089 9.590 1.00 86.88 89 TYR A N 1
ATOM 693 C CA . TYR A 1 89 ? 16.399 12.894 9.613 1.00 86.88 89 TYR A CA 1
ATOM 694 C C . TYR A 1 89 ? 15.870 13.418 10.947 1.00 86.88 89 TYR A C 1
ATOM 696 O O . TYR A 1 89 ? 16.213 12.898 12.008 1.00 86.88 89 TYR A O 1
ATOM 704 N N . GLN A 1 90 ? 15.085 14.490 10.891 1.00 87.44 90 GLN A N 1
ATOM 705 C CA . GLN A 1 90 ? 14.329 14.959 12.040 1.00 87.44 90 GLN A CA 1
ATOM 706 C C . GLN A 1 90 ? 12.989 14.238 12.019 1.00 87.44 90 GLN A C 1
ATOM 708 O O . GLN A 1 90 ? 12.167 14.479 11.131 1.00 87.44 90 GLN A O 1
ATOM 713 N N . ASP A 1 91 ? 12.789 13.342 12.984 1.00 83.56 91 ASP A N 1
ATOM 714 C CA . ASP A 1 91 ? 11.485 12.735 13.208 1.00 83.56 91 ASP A CA 1
ATOM 715 C C . ASP A 1 91 ? 10.438 13.848 13.381 1.00 83.56 91 ASP A C 1
ATOM 717 O O . ASP A 1 91 ? 10.671 14.806 14.131 1.00 83.56 91 ASP A O 1
ATOM 721 N N . PRO A 1 92 ? 9.278 13.762 12.706 1.00 82.00 92 PRO A N 1
ATOM 722 C CA . PRO A 1 92 ? 8.198 14.697 12.966 1.00 82.00 92 PRO A CA 1
ATOM 723 C C . PRO A 1 92 ? 7.831 14.632 14.456 1.00 82.00 92 PRO A C 1
ATOM 725 O O . PRO A 1 92 ? 7.806 13.538 15.031 1.00 82.00 92 PRO A O 1
ATOM 728 N N . PRO A 1 93 ? 7.524 15.776 15.098 1.00 79.06 93 PRO A N 1
ATOM 729 C CA . PRO A 1 93 ? 7.229 15.795 16.518 1.00 79.06 93 PRO A CA 1
ATOM 730 C C . PRO A 1 93 ? 6.079 14.823 16.814 1.00 79.06 93 PRO A C 1
ATOM 732 O O . PRO A 1 93 ? 5.053 14.843 16.120 1.00 79.06 93 PRO A O 1
ATOM 735 N N . PRO A 1 94 ? 6.234 13.951 17.819 1.00 78.12 94 PRO A N 1
ATOM 736 C CA . PRO A 1 94 ? 5.264 12.908 18.074 1.00 78.12 94 PRO A CA 1
ATOM 737 C C . PRO A 1 94 ? 3.879 13.485 18.385 1.00 78.12 94 PRO A C 1
ATOM 739 O O . PRO A 1 94 ? 3.733 14.373 19.228 1.00 78.12 94 PRO A O 1
ATOM 742 N N . LYS A 1 95 ? 2.836 12.939 17.742 1.00 75.38 95 LYS A N 1
ATOM 743 C CA . LYS A 1 95 ? 1.438 13.388 17.917 1.00 75.38 95 LYS A CA 1
ATOM 744 C C . LYS A 1 95 ? 0.977 13.363 19.381 1.00 75.38 95 LYS A C 1
ATOM 746 O O . LYS A 1 95 ? 0.181 14.210 19.780 1.00 75.38 95 LYS A O 1
ATOM 751 N N . TYR A 1 96 ? 1.538 12.459 20.186 1.00 81.88 96 TYR A N 1
ATOM 752 C CA . TYR A 1 96 ? 1.199 12.308 21.600 1.00 81.88 96 TYR A CA 1
ATOM 753 C C . TYR A 1 96 ? 1.604 13.506 22.469 1.00 81.88 96 TYR A C 1
ATOM 755 O O . TYR A 1 96 ? 1.072 13.647 23.563 1.00 81.88 96 TYR A O 1
ATOM 763 N N . LEU A 1 97 ? 2.510 14.389 22.023 1.00 82.19 97 LEU A N 1
ATOM 764 C CA . LEU A 1 97 ? 2.877 15.581 22.800 1.00 82.19 97 LEU A CA 1
ATOM 765 C C . LEU A 1 97 ? 1.691 16.544 22.931 1.00 82.19 97 LEU A C 1
ATOM 767 O O . LEU A 1 97 ? 1.403 17.013 24.028 1.00 82.19 97 LEU A O 1
ATOM 771 N N . LYS A 1 98 ? 0.933 16.752 21.846 1.00 83.44 98 LYS A N 1
ATOM 772 C CA . LYS A 1 98 ? -0.290 17.573 21.879 1.00 83.44 98 LYS A CA 1
ATOM 773 C C . LYS A 1 98 ? -1.393 16.933 22.717 1.00 83.44 98 LYS A C 1
ATOM 775 O O . LYS A 1 98 ? -2.113 17.629 23.426 1.00 83.44 98 LYS A O 1
ATOM 780 N N . GLU A 1 99 ? -1.541 15.614 22.634 1.00 86.88 99 GLU A N 1
ATOM 781 C CA . GLU A 1 99 ? -2.527 14.876 23.432 1.00 86.88 99 GLU A CA 1
ATOM 782 C C . GLU A 1 99 ? -2.176 14.913 24.920 1.00 86.88 99 GLU A C 1
ATOM 784 O O . GLU A 1 99 ? -3.058 15.130 25.747 1.00 86.88 99 GLU A O 1
ATOM 789 N N . ARG A 1 100 ? -0.887 14.795 25.255 1.00 89.75 100 ARG A N 1
ATOM 790 C CA . ARG A 1 100 ? -0.377 14.935 26.618 1.00 89.75 100 ARG A CA 1
ATOM 791 C C . ARG A 1 100 ? -0.602 16.345 27.163 1.00 89.75 100 ARG A C 1
ATOM 793 O O . ARG A 1 100 ? -1.144 16.469 28.254 1.00 89.75 100 ARG A O 1
ATOM 800 N N . GLU A 1 101 ? -0.278 17.392 26.405 1.00 91.00 101 GLU A N 1
ATOM 801 C CA . GLU A 1 101 ? -0.563 18.780 26.804 1.00 91.00 101 GLU A CA 1
ATOM 802 C C . GLU A 1 101 ? -2.067 19.021 27.017 1.00 91.00 101 GLU A C 1
ATOM 804 O O . GLU A 1 101 ? -2.471 19.694 27.966 1.00 91.00 101 GLU A O 1
ATOM 809 N N . ASN A 1 102 ? -2.920 18.461 26.154 1.00 91.06 102 ASN A N 1
ATOM 810 C CA . ASN A 1 102 ? -4.372 18.556 26.306 1.00 91.06 102 ASN A CA 1
ATOM 811 C C . ASN A 1 102 ? -4.879 17.785 27.533 1.00 91.06 102 ASN A C 1
ATOM 813 O O . ASN A 1 102 ? -5.766 18.276 28.232 1.00 91.06 102 ASN A O 1
ATOM 817 N N . ALA A 1 103 ? -4.310 16.613 27.821 1.00 88.81 103 ALA A N 1
ATOM 818 C CA . ALA A 1 103 ? -4.636 15.825 29.004 1.00 88.81 103 ALA A CA 1
ATOM 819 C C . ALA A 1 103 ? -4.200 16.535 30.296 1.00 88.81 103 ALA A C 1
ATOM 821 O O . ALA A 1 103 ? -4.984 16.615 31.240 1.00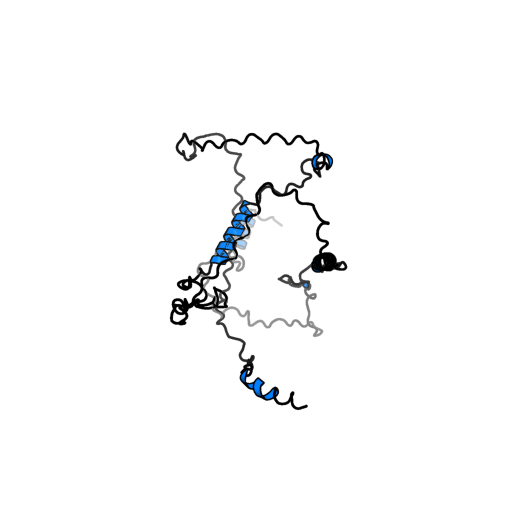 88.81 103 ALA A O 1
ATOM 822 N N . GLU A 1 104 ? -3.000 17.122 30.323 1.00 92.06 104 GLU A N 1
ATOM 823 C CA . GLU A 1 104 ? -2.505 17.928 31.446 1.00 92.06 104 GLU A CA 1
ATOM 824 C C . GLU A 1 104 ? -3.390 19.169 31.669 1.00 92.06 104 GLU A C 1
ATOM 826 O O . GLU A 1 104 ? -3.775 19.462 32.805 1.00 92.06 104 GLU A O 1
ATOM 831 N N . LYS A 1 105 ? -3.827 19.845 30.592 1.00 91.25 105 LYS A N 1
ATOM 832 C CA . LYS A 1 105 ? -4.825 20.927 30.675 1.00 91.25 105 LYS A CA 1
ATOM 833 C C . LYS A 1 105 ? -6.136 20.426 31.272 1.00 91.25 105 LYS A C 1
ATOM 835 O O . LYS A 1 105 ? -6.605 21.010 32.246 1.00 91.25 105 LYS A O 1
ATOM 840 N N . MET A 1 106 ? -6.714 19.346 30.748 1.00 86.44 106 MET A N 1
ATOM 841 C CA . MET A 1 106 ? -7.963 18.769 31.264 1.00 86.44 106 MET A CA 1
ATOM 842 C C . MET A 1 106 ? -7.846 18.398 32.751 1.00 86.44 106 MET A C 1
ATOM 844 O O . MET A 1 106 ? -8.707 18.778 33.542 1.00 86.44 106 MET A O 1
ATOM 848 N N . MET A 1 107 ? -6.756 17.747 33.171 1.00 85.44 107 MET A N 1
ATOM 849 C CA . MET A 1 107 ? -6.513 17.425 34.584 1.00 85.44 107 MET A CA 1
ATOM 850 C C . MET A 1 107 ? -6.416 18.676 35.466 1.00 85.44 107 MET A C 1
ATOM 852 O O . MET A 1 107 ? -6.975 18.693 36.564 1.00 85.44 107 MET A O 1
ATOM 856 N N . SER A 1 108 ? -5.799 19.756 34.975 1.00 87.94 108 SER A N 1
ATOM 857 C CA . SER A 1 108 ? -5.745 21.036 35.698 1.00 87.94 108 SER A CA 1
ATOM 858 C C . SER A 1 108 ? -7.125 21.691 35.880 1.00 87.94 108 SER A C 1
ATOM 860 O O . SER A 1 108 ? -7.340 22.439 36.838 1.00 87.94 108 SER A O 1
ATOM 862 N N . PHE A 1 109 ? -8.072 21.405 34.977 1.00 79.31 109 PHE A N 1
ATOM 863 C CA . PHE A 1 109 ? -9.458 21.862 35.073 1.00 79.31 109 PHE A CA 1
ATOM 864 C C . PHE A 1 109 ? -10.303 20.975 35.993 1.00 79.31 109 PHE A C 1
ATOM 866 O O . PHE A 1 109 ? -11.091 21.509 36.770 1.00 79.31 109 PHE A O 1
ATOM 873 N N . HIS A 1 110 ? -10.116 19.653 35.966 1.00 76.62 110 HIS A N 1
ATOM 874 C CA . HIS A 1 110 ? -10.892 18.714 36.785 1.00 76.62 110 HIS A CA 1
ATOM 875 C C . HIS A 1 110 ? -10.464 18.659 38.261 1.00 76.62 110 HIS A C 1
ATOM 877 O O . HIS A 1 110 ? -11.267 18.274 39.105 1.00 76.62 110 HIS A O 1
ATOM 883 N N . GLY A 1 111 ? -9.234 19.068 38.593 1.00 73.88 111 GLY A N 1
ATOM 884 C CA . GLY A 1 111 ? -8.762 19.158 39.982 1.00 73.88 111 GLY A CA 1
ATOM 885 C C . GLY A 1 111 ? -9.254 20.393 40.746 1.00 73.88 111 GLY A C 1
ATOM 886 O O . GLY A 1 111 ? -9.083 20.476 41.962 1.00 73.88 111 GLY A O 1
ATOM 887 N N . LYS A 1 112 ? -9.866 21.370 40.064 1.00 80.19 112 LYS A N 1
ATOM 888 C CA . LYS A 1 112 ? -10.482 22.516 40.740 1.00 80.19 112 LYS A CA 1
ATOM 889 C C . LYS A 1 112 ? -11.850 22.070 41.258 1.00 80.19 112 LYS A C 1
ATOM 891 O O . LYS A 1 112 ? -12.659 21.625 40.444 1.00 80.19 112 LYS A O 1
ATOM 896 N N . PRO A 1 113 ? -12.140 22.190 42.570 1.00 76.94 113 PRO A N 1
ATOM 897 C CA . PRO A 1 113 ? -13.481 21.924 43.069 1.00 76.94 113 PRO A CA 1
ATOM 898 C C . PRO A 1 113 ? -14.452 22.780 42.262 1.00 76.94 113 PRO A C 1
ATOM 900 O O . PRO A 1 113 ? -14.190 23.969 42.047 1.00 76.94 113 PRO A O 1
ATOM 903 N N . TRP A 1 114 ? -15.517 22.151 41.760 1.00 73.50 114 TRP A N 1
ATOM 904 C CA . TRP A 1 114 ? -16.560 22.824 40.998 1.00 73.50 114 TRP A CA 1
ATOM 905 C C . TRP A 1 114 ? -17.009 24.046 41.794 1.00 73.50 114 TRP A C 1
ATOM 907 O O . TRP A 1 114 ? -17.665 23.923 42.830 1.00 73.50 114 TRP A O 1
ATOM 917 N N . LYS A 1 115 ? -16.604 25.238 41.347 1.00 74.75 115 LYS A N 1
ATOM 918 C CA . LYS A 1 115 ? -17.134 26.473 41.904 1.00 74.75 115 LYS A CA 1
ATOM 919 C C . LYS A 1 115 ? -18.571 26.505 41.419 1.00 74.75 115 LYS A C 1
ATOM 921 O O . LYS A 1 115 ? -18.799 26.792 40.248 1.00 74.75 115 LYS A O 1
ATOM 926 N N . SER A 1 116 ? -19.524 26.150 42.282 1.00 71.44 116 SER A N 1
ATOM 927 C CA . SER A 1 116 ? -20.929 26.449 42.019 1.00 71.44 116 SER A CA 1
ATOM 928 C C . SER A 1 116 ? -20.970 27.913 41.609 1.00 71.44 116 SER A C 1
ATOM 930 O O . SER A 1 116 ? -20.473 28.749 42.372 1.00 71.44 116 SER A O 1
ATOM 932 N N . ASN A 1 117 ? -21.444 28.204 40.394 1.00 60.59 117 ASN A N 1
ATOM 933 C CA . ASN A 1 117 ? -21.634 29.574 39.929 1.00 60.59 117 ASN A CA 1
ATOM 934 C C . ASN A 1 117 ? -22.287 30.336 41.081 1.00 60.59 117 ASN A C 1
ATOM 936 O O . ASN A 1 117 ? -23.357 29.931 41.538 1.00 60.59 117 ASN A O 1
ATOM 940 N N . GLY A 1 118 ? -21.553 31.304 41.646 1.00 63.09 118 GLY A N 1
ATOM 941 C CA . GLY A 1 118 ? -21.919 31.934 42.912 1.00 63.09 118 GLY A CA 1
ATOM 942 C C . GLY A 1 118 ? -23.381 32.335 42.858 1.00 63.09 118 GLY A C 1
ATOM 943 O O . GLY A 1 118 ? -23.764 32.908 41.846 1.00 63.09 118 GLY A O 1
ATOM 944 N N . ALA A 1 119 ? -24.151 31.943 43.884 1.00 59.66 119 ALA A N 1
ATOM 945 C CA . ALA A 1 119 ? -25.613 31.995 43.967 1.00 59.66 119 ALA A CA 1
ATOM 946 C C . ALA A 1 119 ? -26.246 32.896 42.898 1.00 59.66 119 ALA A C 1
ATOM 948 O O . ALA A 1 119 ? -26.527 34.073 43.141 1.00 59.66 119 ALA A O 1
ATOM 949 N N . PHE A 1 120 ? -26.433 32.343 41.695 1.00 56.09 120 PHE A N 1
ATOM 950 C CA . PHE A 1 120 ? -27.234 33.010 40.691 1.00 56.09 120 PHE A CA 1
ATOM 951 C C . PHE A 1 120 ? -28.632 32.952 41.280 1.00 56.09 120 PHE A C 1
ATOM 953 O O . PHE A 1 120 ? -29.203 31.872 41.425 1.00 56.09 120 PHE A O 1
ATOM 960 N N . LYS A 1 121 ? -29.124 34.095 41.761 1.00 70.50 121 LYS A N 1
ATOM 961 C CA . LYS A 1 121 ? -30.509 34.212 42.195 1.00 70.50 121 LYS A CA 1
ATOM 962 C C . LYS A 1 121 ? -31.333 34.017 40.934 1.00 70.50 121 LYS A C 1
ATOM 964 O O . LYS A 1 121 ? -31.512 34.963 40.170 1.00 70.50 121 LYS A O 1
ATOM 969 N N . GLU A 1 122 ? -31.728 32.777 40.668 1.00 68.88 122 GLU A N 1
ATOM 970 C CA . GLU A 1 122 ? -32.692 32.495 39.621 1.00 68.88 122 GLU A CA 1
ATOM 971 C C . GLU A 1 122 ? -33.916 33.367 39.921 1.00 68.88 122 GLU A C 1
ATOM 973 O O . GLU A 1 122 ? -34.374 33.397 41.073 1.00 68.88 122 GLU A O 1
ATOM 978 N N . PRO A 1 123 ? -34.391 34.170 38.953 1.00 73.06 123 PRO A N 1
ATOM 979 C CA . PRO A 1 123 ? -35.622 34.914 39.151 1.00 73.06 123 PRO A CA 1
ATOM 980 C C . PRO A 1 123 ? -36.702 33.899 39.523 1.00 73.06 123 PRO A C 1
ATOM 982 O O . PRO A 1 123 ? -36.793 32.856 38.875 1.00 73.06 123 PRO A O 1
ATOM 985 N N . LEU A 1 124 ? -37.461 34.178 40.592 1.00 73.44 124 LEU A N 1
ATOM 986 C CA . LEU A 1 124 ? -38.527 33.292 41.061 1.00 73.44 124 LEU A CA 1
ATOM 987 C C . LEU A 1 124 ? -39.350 32.851 39.848 1.00 73.44 124 LEU A C 1
ATOM 989 O O . LEU A 1 124 ? -39.901 33.694 39.135 1.00 73.44 124 LEU A O 1
ATOM 993 N N . ALA A 1 125 ? -39.372 31.544 39.582 1.00 69.19 125 ALA A N 1
ATOM 994 C CA . ALA A 1 125 ? -40.138 30.999 38.476 1.00 69.19 125 ALA A CA 1
ATOM 995 C C . ALA A 1 125 ? -41.595 31.468 38.617 1.00 69.19 125 ALA A C 1
ATOM 997 O O . ALA A 1 125 ? -42.186 31.343 39.686 1.00 69.19 125 ALA A O 1
ATOM 998 N N . MET A 1 126 ? -42.173 32.014 37.542 1.00 78.69 126 MET A N 1
ATOM 999 C CA . MET A 1 126 ? -43.562 32.509 37.522 1.00 78.69 126 MET A CA 1
ATOM 1000 C C . MET A 1 126 ? -44.611 31.406 37.740 1.00 78.69 126 MET A C 1
ATOM 1002 O O . MET A 1 126 ? -45.800 31.698 37.828 1.00 78.69 126 MET A O 1
ATOM 1006 N N . PHE A 1 127 ? -44.185 30.147 37.803 1.00 75.69 127 PHE A N 1
ATOM 1007 C CA . PHE A 1 127 ? -45.053 28.993 37.947 1.00 75.69 127 PHE A CA 1
ATOM 1008 C C . PHE A 1 127 ? -44.868 28.386 39.333 1.00 75.69 127 PHE A C 1
ATOM 1010 O O . PHE A 1 127 ? -43.743 28.192 39.795 1.00 75.69 127 PHE A O 1
ATOM 1017 N N . GLU A 1 128 ? -45.989 28.087 39.983 1.00 80.31 128 GLU A N 1
ATOM 1018 C CA . GLU A 1 128 ? -46.022 27.404 41.269 1.00 80.31 128 GLU A CA 1
ATOM 1019 C C . GLU A 1 128 ? -45.296 26.057 41.152 1.00 80.31 128 GLU A C 1
ATOM 1021 O O . GLU A 1 128 ? -45.553 25.263 40.242 1.00 80.31 128 GLU A O 1
ATOM 1026 N N . TYR A 1 129 ? -44.332 25.823 42.044 1.00 67.56 129 TYR A N 1
ATOM 1027 C CA . TYR A 1 129 ? -43.559 24.588 42.076 1.00 67.56 129 TYR A CA 1
ATOM 1028 C C . TYR A 1 129 ? -44.497 23.427 42.421 1.00 67.56 129 TYR A C 1
ATOM 1030 O O . TYR A 1 129 ? -44.824 23.195 43.585 1.00 67.56 129 TYR A O 1
ATOM 1038 N N . SER A 1 130 ? -44.934 22.689 41.402 1.00 72.50 130 SER A N 1
ATOM 1039 C CA . SER A 1 130 ? -45.568 21.392 41.610 1.00 72.50 130 SER A CA 1
ATOM 1040 C C . SER A 1 130 ? -44.478 20.426 42.058 1.00 72.50 130 SER A C 1
ATOM 1042 O O . SER A 1 130 ? -43.504 20.184 41.343 1.00 72.50 130 SER A O 1
ATOM 1044 N N . SER A 1 131 ? -44.590 19.918 43.286 1.00 78.50 131 SER A N 1
ATOM 1045 C CA . SER A 1 131 ? -43.657 18.918 43.789 1.00 78.50 131 SER A CA 1
ATOM 1046 C C . SER A 1 131 ? -43.654 17.738 42.822 1.00 78.50 131 SER A C 1
ATOM 1048 O O . SER A 1 131 ? -44.700 17.160 42.526 1.00 78.50 131 SER A O 1
ATOM 1050 N N . VAL A 1 132 ? -42.474 17.416 42.284 1.00 72.81 132 VAL A N 1
ATOM 1051 C CA . VAL A 1 132 ? -42.270 16.224 41.457 1.00 72.81 132 VAL A CA 1
ATOM 1052 C C . VAL A 1 132 ? -42.845 15.055 42.244 1.00 72.81 132 VAL A C 1
ATOM 1054 O O . VAL A 1 132 ? -42.341 14.732 43.324 1.00 72.81 132 VAL A O 1
ATOM 1057 N N . GLN A 1 133 ? -43.953 14.486 41.764 1.00 72.31 133 GLN A N 1
ATOM 1058 C CA . GLN A 1 133 ? -44.580 13.369 42.452 1.00 72.31 133 GLN A CA 1
ATOM 1059 C C . GLN A 1 133 ? -43.544 12.254 42.513 1.00 72.31 133 GLN A C 1
ATOM 1061 O O . GLN A 1 133 ? -43.019 11.836 41.484 1.00 72.31 133 GLN A O 1
ATOM 1066 N N . ALA A 1 134 ? -43.191 11.836 43.729 1.00 71.75 134 ALA A N 1
ATOM 1067 C CA . ALA A 1 134 ? -42.245 10.754 43.920 1.00 71.75 134 ALA A CA 1
ATOM 1068 C C . ALA A 1 134 ? -42.740 9.543 43.126 1.00 71.75 134 ALA A C 1
ATOM 1070 O O . ALA A 1 134 ? -43.897 9.150 43.294 1.00 71.75 134 ALA A O 1
ATOM 1071 N N . ASP A 1 135 ? -41.879 8.980 42.274 1.00 69.31 135 ASP A N 1
ATOM 1072 C CA . ASP A 1 135 ? -42.193 7.788 41.493 1.00 69.31 135 ASP A CA 1
ATOM 1073 C C . ASP A 1 135 ? -42.737 6.709 42.430 1.00 69.31 135 ASP A C 1
ATOM 1075 O O . ASP A 1 135 ? -41.998 6.073 43.194 1.00 69.31 135 ASP A O 1
ATOM 1079 N N . GLN A 1 136 ? -44.054 6.514 42.397 1.00 77.88 136 GLN A N 1
ATOM 1080 C CA . GLN A 1 136 ? -44.696 5.489 43.195 1.00 77.88 136 GLN A CA 1
ATOM 1081 C C . GLN A 1 136 ? -44.320 4.148 42.580 1.00 77.88 136 GLN A C 1
ATOM 1083 O O . GLN A 1 136 ? -44.912 3.702 41.600 1.00 77.88 136 GLN A O 1
ATOM 1088 N N . ARG A 1 137 ? -43.297 3.498 43.141 1.00 72.06 137 ARG A N 1
ATOM 1089 C CA . ARG A 1 137 ? -42.962 2.117 42.790 1.00 72.06 137 ARG A CA 1
ATOM 1090 C C . ARG A 1 137 ? -44.161 1.245 43.187 1.00 72.06 137 ARG A C 1
ATOM 1092 O O . ARG A 1 137 ? -44.411 1.113 44.387 1.00 72.06 137 ARG A O 1
ATOM 1099 N N . PRO A 1 138 ? -44.907 0.650 42.239 1.00 79.31 138 PRO A N 1
ATOM 1100 C CA . PRO A 1 138 ? -46.073 -0.149 42.584 1.00 79.31 138 PRO A CA 1
ATOM 1101 C C . PRO A 1 138 ? -45.639 -1.347 43.432 1.00 79.31 138 PRO A C 1
ATOM 1103 O O . PRO A 1 138 ? -44.667 -2.042 43.113 1.00 79.31 138 PRO A O 1
ATOM 1106 N N . ASN A 1 139 ? -46.352 -1.584 44.532 1.00 80.50 139 ASN A N 1
ATOM 1107 C CA . ASN A 1 139 ? -46.071 -2.702 45.421 1.00 80.50 139 ASN A CA 1
ATOM 1108 C C . ASN A 1 139 ? -46.384 -4.022 44.693 1.00 80.50 139 ASN A C 1
ATOM 1110 O O . ASN A 1 139 ? -47.526 -4.290 44.336 1.00 80.50 139 ASN A O 1
ATOM 1114 N N . ARG A 1 140 ? -45.360 -4.851 44.453 1.00 80.38 140 ARG A N 1
ATOM 1115 C CA . ARG A 1 140 ? -45.482 -6.149 43.755 1.00 80.38 140 ARG A CA 1
ATOM 1116 C C . ARG A 1 140 ? -45.944 -7.300 44.659 1.00 80.38 140 ARG A C 1
ATOM 1118 O O . ARG A 1 140 ? -45.922 -8.456 44.236 1.00 80.38 140 ARG A O 1
ATOM 1125 N N . ARG A 1 141 ? -46.294 -7.019 45.917 1.00 86.31 141 ARG A N 1
ATOM 1126 C CA . ARG A 1 141 ? -46.839 -8.012 46.850 1.00 86.31 141 ARG A CA 1
ATOM 1127 C C . ARG A 1 141 ? -48.357 -8.030 46.731 1.00 86.31 141 ARG A C 1
ATOM 1129 O O . ARG A 1 141 ? -48.997 -7.007 46.952 1.00 86.31 141 ARG A O 1
ATOM 1136 N N . GLY A 1 142 ? -48.912 -9.190 46.388 1.00 85.94 142 GLY A N 1
ATOM 1137 C CA . GLY A 1 142 ? -50.349 -9.417 46.491 1.00 85.94 142 GLY A CA 1
ATOM 1138 C C . GLY A 1 142 ? -50.820 -9.445 47.954 1.00 85.94 142 GLY A C 1
ATOM 1139 O O . GLY A 1 142 ? -49.985 -9.514 48.862 1.00 85.94 142 GLY A O 1
ATOM 1140 N N . PRO A 1 143 ? -52.142 -9.429 48.192 1.00 87.81 143 PRO A N 1
ATOM 1141 C CA . PRO A 1 143 ? -52.731 -9.490 49.535 1.00 87.81 143 PRO A CA 1
ATOM 1142 C C . PRO A 1 143 ? -52.296 -10.733 50.331 1.00 87.81 143 PRO A C 1
ATOM 1144 O O . PRO A 1 143 ? -52.139 -10.658 51.544 1.00 87.81 143 PRO A O 1
ATOM 1147 N N . ASP A 1 144 ? -51.972 -11.832 49.646 1.00 86.31 144 ASP A N 1
ATOM 1148 C CA . ASP A 1 144 ? -51.501 -13.084 50.257 1.00 86.31 144 ASP A CA 1
ATOM 1149 C C . ASP A 1 144 ? -49.994 -13.076 50.594 1.00 86.31 144 ASP A C 1
ATOM 1151 O O . ASP A 1 144 ? -49.400 -14.111 50.892 1.00 86.31 144 ASP A O 1
ATOM 1155 N N . GLY A 1 145 ? -49.314 -11.934 50.437 1.00 88.00 145 GLY A N 1
ATOM 1156 C CA . GLY A 1 145 ? -47.864 -11.805 50.622 1.00 88.00 145 GLY A CA 1
ATOM 1157 C C . GLY A 1 145 ? -47.015 -12.442 49.512 1.00 88.00 145 GLY A C 1
ATOM 1158 O O . GLY A 1 145 ? -45.791 -12.285 49.501 1.00 88.00 145 GLY A O 1
ATOM 1159 N N . LYS A 1 146 ? -47.636 -13.117 48.536 1.00 86.94 146 LYS A N 1
ATOM 1160 C CA . LYS A 1 146 ? -46.957 -13.709 47.377 1.00 86.94 146 LYS A CA 1
ATOM 1161 C C . LYS A 1 146 ? -46.537 -12.611 46.393 1.00 86.94 146 LYS A C 1
ATOM 1163 O O . LYS A 1 146 ? -47.345 -11.782 45.977 1.00 86.94 146 LYS A O 1
ATOM 1168 N N . ILE A 1 147 ? -45.257 -12.594 46.026 1.00 85.25 147 ILE A N 1
ATOM 1169 C CA . ILE A 1 147 ? -44.702 -11.635 45.062 1.00 85.25 147 ILE A CA 1
ATOM 1170 C C . ILE A 1 147 ? -45.073 -12.102 43.651 1.00 85.25 147 ILE A C 1
ATOM 1172 O O . ILE A 1 147 ? -44.658 -13.187 43.236 1.00 85.25 147 ILE A O 1
ATOM 1176 N N . THR A 1 148 ? -45.816 -11.291 42.896 1.00 76.81 148 THR A N 1
ATOM 1177 C CA . THR A 1 148 ? -46.056 -11.524 41.465 1.00 76.81 148 THR A CA 1
ATOM 1178 C C . THR A 1 148 ? -44.763 -11.233 40.706 1.00 76.81 148 THR A C 1
ATOM 1180 O O . THR A 1 148 ? -44.482 -10.115 40.271 1.00 76.81 148 THR A O 1
ATOM 1183 N N . LEU A 1 149 ? -43.916 -12.254 40.594 1.00 76.00 149 LEU A N 1
ATOM 1184 C CA . LEU A 1 149 ? -42.803 -12.252 39.655 1.00 76.00 149 LEU A CA 1
ATOM 1185 C C . LEU A 1 149 ? -43.417 -12.253 38.249 1.00 76.00 149 LEU A C 1
ATOM 1187 O O . LEU A 1 149 ? -44.232 -13.119 37.935 1.00 76.00 149 LEU A O 1
ATOM 1191 N N . GLY A 1 150 ? -43.071 -11.259 37.426 1.00 77.62 150 GLY A N 1
ATOM 1192 C CA . GLY A 1 150 ? -43.478 -11.224 36.019 1.00 77.62 150 GLY A CA 1
ATOM 1193 C C . GLY A 1 150 ? -43.055 -12.499 35.268 1.00 77.62 150 GLY A C 1
ATOM 1194 O O . GLY A 1 150 ? -42.300 -13.308 35.819 1.00 77.62 150 GLY A O 1
ATOM 1195 N N . PRO A 1 151 ? -43.518 -12.697 34.020 1.00 79.69 151 PRO A N 1
ATOM 1196 C CA . PRO A 1 151 ? -43.174 -13.874 33.223 1.00 79.69 151 PRO A CA 1
ATOM 1197 C C . PRO A 1 151 ? -41.665 -14.134 33.287 1.00 79.69 151 PRO A C 1
ATOM 1199 O O . PRO A 1 151 ? -40.855 -13.224 33.099 1.00 79.69 151 PRO A O 1
ATOM 1202 N N . LYS A 1 152 ? -41.312 -15.366 33.667 1.00 73.31 152 LYS A N 1
ATOM 1203 C CA . LYS A 1 152 ? -39.958 -15.783 34.041 1.00 73.31 152 LYS A CA 1
ATOM 1204 C C . LYS A 1 152 ? -38.990 -15.513 32.887 1.00 73.31 152 LYS A C 1
ATOM 1206 O O . LYS A 1 152 ? -38.928 -16.309 31.965 1.00 73.31 152 LYS A O 1
ATOM 1211 N N . GLY A 1 153 ? -38.276 -14.388 32.983 1.00 65.31 153 GLY A N 1
ATOM 1212 C CA . GLY A 1 153 ? -37.149 -13.960 32.153 1.00 65.31 153 GLY A CA 1
ATOM 1213 C C . GLY A 1 153 ? -37.377 -14.061 30.647 1.00 65.31 153 GLY A C 1
ATOM 1214 O O . GLY A 1 153 ? -37.212 -15.130 30.070 1.00 65.31 153 GLY A O 1
ATOM 1215 N N . PHE A 1 154 ? -37.633 -12.933 29.978 1.00 67.06 154 PHE A N 1
ATOM 1216 C CA . PHE A 1 154 ? -37.323 -12.840 28.550 1.00 67.06 154 PHE A CA 1
ATOM 1217 C C . PHE A 1 154 ? -35.881 -13.319 28.359 1.00 67.06 154 PHE A C 1
ATOM 1219 O O . PHE A 1 154 ? -34.969 -12.761 28.971 1.00 67.06 154 PHE A O 1
ATOM 1226 N N . PHE A 1 155 ? -35.682 -14.377 27.572 1.00 70.56 155 PHE A N 1
ATOM 1227 C CA . PHE A 1 155 ? -34.355 -14.879 27.238 1.00 70.56 155 PHE A CA 1
ATOM 1228 C C . PHE A 1 155 ? -33.637 -13.819 26.402 1.00 70.56 155 PHE A C 1
ATOM 1230 O O . PHE A 1 155 ? -33.686 -13.822 25.175 1.00 70.56 155 PHE A O 1
ATOM 1237 N N . THR A 1 156 ? -32.987 -12.870 27.067 1.00 78.88 156 THR A N 1
ATOM 1238 C CA . THR A 1 156 ? -32.064 -11.948 26.425 1.00 78.88 156 THR A CA 1
ATOM 1239 C C . THR A 1 156 ? -30.760 -12.707 26.243 1.00 78.88 156 THR A C 1
ATOM 1241 O O . THR A 1 156 ? -29.954 -12.843 27.159 1.00 78.88 156 THR A O 1
ATOM 1244 N N . CYS A 1 157 ? -30.558 -13.285 25.061 1.00 82.25 157 CYS A N 1
ATOM 1245 C CA . CYS A 1 157 ? -29.240 -13.783 24.694 1.00 82.25 157 CYS A CA 1
ATOM 1246 C C . CYS A 1 157 ? -28.312 -12.561 24.571 1.00 82.25 157 CYS A C 1
ATOM 1248 O O . CYS A 1 157 ? -28.531 -11.745 23.672 1.00 82.25 157 CYS A O 1
ATOM 1250 N N . PRO A 1 158 ? -27.315 -12.380 25.460 1.00 86.69 158 PRO A N 1
ATOM 1251 C CA . PRO A 1 158 ? -26.376 -11.274 25.327 1.00 86.69 158 PRO A CA 1
ATOM 1252 C C . PRO A 1 158 ? -25.642 -11.377 23.985 1.00 86.69 158 PRO A C 1
ATOM 1254 O O . PRO A 1 158 ? -25.452 -12.476 23.455 1.00 86.69 158 PRO A O 1
ATOM 1257 N N . ALA A 1 159 ? -25.224 -10.236 23.430 1.00 88.25 159 ALA A N 1
ATOM 1258 C CA . ALA A 1 159 ? -24.519 -10.206 22.152 1.00 88.25 159 ALA A CA 1
ATOM 1259 C C . ALA A 1 159 ? -23.281 -11.118 22.200 1.00 88.25 159 ALA A C 1
ATOM 1261 O O . ALA A 1 159 ? -22.412 -10.973 23.067 1.00 88.25 159 ALA A O 1
ATOM 1262 N N . LYS A 1 160 ? -23.206 -12.078 21.273 1.00 90.50 160 LYS A N 1
ATOM 1263 C CA . LYS A 1 160 ? -22.057 -12.981 21.159 1.00 90.50 160 LYS A CA 1
ATOM 1264 C C . LYS A 1 160 ? -20.813 -12.163 20.801 1.00 90.50 160 LYS A C 1
ATOM 1266 O O . LYS A 1 160 ? -20.857 -11.325 19.904 1.00 90.50 160 LYS A O 1
ATOM 1271 N N . ARG A 1 161 ? -19.697 -12.410 21.490 1.00 89.44 161 ARG A N 1
ATOM 1272 C CA . ARG A 1 161 ? -18.409 -11.761 21.198 1.00 89.44 161 ARG A CA 1
ATOM 1273 C C . ARG A 1 161 ? -17.741 -12.446 20.003 1.00 89.44 161 ARG A C 1
ATOM 1275 O O . ARG A 1 161 ? -17.522 -13.652 20.044 1.00 89.44 161 ARG A O 1
ATOM 1282 N N . GLY A 1 162 ? -17.399 -11.680 18.972 1.00 88.69 162 GLY A N 1
ATOM 1283 C CA . GLY A 1 162 ? -16.662 -12.155 17.799 1.00 88.69 162 GLY A CA 1
ATOM 1284 C C . GLY A 1 162 ? -16.732 -11.165 16.638 1.00 88.69 162 GLY A C 1
ATOM 1285 O O . GLY A 1 162 ? -17.513 -10.216 16.669 1.00 88.69 162 GLY A O 1
ATOM 1286 N N . SER A 1 163 ? -15.904 -11.376 15.614 1.00 85.44 163 SER A N 1
ATOM 1287 C CA . SER A 1 163 ? -16.002 -10.624 14.358 1.00 85.44 163 SER A CA 1
ATOM 1288 C C . SER A 1 163 ? -17.079 -11.258 13.482 1.00 85.44 163 SER A C 1
ATOM 1290 O O . SER A 1 163 ? -17.076 -12.476 13.296 1.00 85.44 163 SER A O 1
ATOM 1292 N N . GLY A 1 164 ? -17.967 -10.441 12.909 1.00 82.50 164 GLY A N 1
ATOM 1293 C CA . GLY A 1 164 ? -19.058 -10.920 12.053 1.00 82.50 164 GLY A CA 1
ATOM 1294 C C . GLY A 1 164 ? -18.593 -11.699 10.816 1.00 82.50 164 GLY A C 1
ATOM 1295 O O . GLY A 1 164 ? -19.354 -12.492 10.278 1.00 82.50 164 GLY A O 1
ATOM 1296 N N . SER A 1 165 ? -17.336 -11.524 10.395 1.00 81.44 165 SER A N 1
ATOM 1297 C CA . SER A 1 165 ? -16.748 -12.293 9.292 1.00 81.44 165 SER A CA 1
ATOM 1298 C C . SER A 1 165 ? -16.149 -13.629 9.739 1.00 81.44 165 SER A C 1
ATOM 1300 O O . SER A 1 165 ? -16.130 -14.571 8.954 1.00 81.44 165 SER A O 1
ATOM 1302 N N . ALA A 1 166 ? -15.625 -13.718 10.964 1.00 83.62 166 ALA A N 1
ATOM 1303 C CA . ALA A 1 166 ? -14.778 -14.836 11.384 1.00 83.62 166 ALA A CA 1
ATOM 1304 C C . ALA A 1 166 ? -15.514 -15.872 12.242 1.00 83.62 166 ALA A C 1
ATOM 1306 O O . ALA A 1 166 ? -15.110 -17.031 12.282 1.00 83.62 166 ALA A O 1
ATOM 1307 N N . THR A 1 167 ? -16.565 -15.467 12.960 1.00 84.88 167 THR A N 1
ATOM 1308 C CA . THR A 1 167 ? -17.198 -16.318 13.974 1.00 84.88 167 THR A CA 1
ATOM 1309 C C . THR A 1 167 ? -18.632 -16.683 13.579 1.00 84.88 167 THR A C 1
ATOM 1311 O O . THR A 1 167 ? -19.515 -15.818 13.646 1.00 84.88 167 THR A O 1
ATOM 1314 N N . PRO A 1 168 ? -18.901 -17.955 13.214 1.00 83.88 168 PRO A N 1
ATOM 1315 C CA . PRO A 1 168 ? -20.232 -18.378 12.808 1.00 83.88 168 PRO A CA 1
ATOM 1316 C C . PRO A 1 168 ? -21.277 -18.116 13.899 1.00 83.88 168 PRO A C 1
ATOM 1318 O O . PRO A 1 168 ? -21.097 -18.472 15.063 1.00 83.88 168 PRO A O 1
ATOM 1321 N N . GLY A 1 169 ? -22.384 -17.470 13.519 1.00 86.25 169 GLY A N 1
ATOM 1322 C CA . GLY A 1 169 ? -23.522 -17.190 14.397 1.00 86.25 169 GLY A CA 1
ATOM 1323 C C . GLY A 1 169 ? -23.445 -15.911 15.239 1.00 86.25 169 GLY A C 1
ATOM 1324 O O . GLY A 1 169 ? -24.285 -15.771 16.132 1.00 86.25 169 GLY A O 1
ATOM 1325 N N . VAL A 1 170 ? -22.473 -15.017 14.994 1.00 90.81 170 VAL A N 1
ATOM 1326 C CA . VAL A 1 170 ? -22.442 -13.642 15.548 1.00 90.81 170 VAL A CA 1
ATOM 1327 C C . VAL A 1 170 ? -23.302 -12.680 14.721 1.00 90.81 170 VAL A C 1
ATOM 1329 O O . VAL A 1 170 ? -23.931 -11.785 15.280 1.00 90.81 170 VAL A O 1
ATOM 1332 N N . THR A 1 171 ? -23.356 -12.865 13.401 1.00 87.94 171 THR A N 1
ATOM 1333 C CA . THR A 1 171 ? -24.218 -12.082 12.509 1.00 87.94 171 THR A CA 1
ATOM 1334 C C . THR A 1 171 ? -25.678 -12.513 12.634 1.00 87.94 171 THR A C 1
ATOM 1336 O O . THR A 1 171 ? -25.993 -13.684 12.849 1.00 87.94 171 THR A O 1
ATOM 1339 N N . ILE A 1 172 ? -26.587 -11.545 12.515 1.00 89.25 172 ILE A N 1
ATOM 1340 C CA . ILE A 1 172 ? -28.028 -11.799 12.470 1.00 89.25 172 ILE A CA 1
ATOM 1341 C C . ILE A 1 172 ? -28.362 -12.277 11.052 1.00 89.25 172 ILE A C 1
ATOM 1343 O O . ILE A 1 172 ? -28.224 -11.509 10.103 1.00 89.25 172 ILE A O 1
ATOM 1347 N N . GLY A 1 173 ? -28.794 -13.532 10.904 1.00 88.31 173 GLY A N 1
ATOM 1348 C CA . GLY A 1 173 ? -29.236 -14.099 9.624 1.00 88.31 173 GLY A CA 1
ATOM 1349 C C . GLY A 1 173 ? -28.404 -15.286 9.134 1.00 88.31 173 GLY A C 1
ATOM 1350 O O . GLY A 1 173 ? -27.596 -15.855 9.868 1.00 88.31 173 GLY A O 1
ATOM 1351 N N . LYS A 1 174 ? -28.647 -15.695 7.882 1.00 84.81 174 LYS A N 1
ATOM 1352 C CA . LYS A 1 174 ? -27.856 -16.738 7.216 1.00 84.81 174 LYS A CA 1
ATOM 1353 C C . LYS A 1 174 ? -26.457 -16.198 6.928 1.00 84.81 174 LYS A C 1
ATOM 1355 O O . LYS A 1 174 ? -26.307 -15.040 6.545 1.00 84.81 174 LYS A O 1
ATOM 1360 N N . TYR A 1 175 ? -25.445 -17.042 7.112 1.00 83.12 175 TYR A N 1
ATOM 1361 C CA . TYR A 1 175 ? -24.083 -16.697 6.721 1.00 83.12 175 TYR A CA 1
ATOM 1362 C C . TYR A 1 175 ? -24.055 -16.408 5.215 1.00 83.12 175 TYR A C 1
ATOM 1364 O O . TYR A 1 175 ? -24.659 -17.185 4.470 1.00 83.12 175 TYR A O 1
ATOM 1372 N N . PRO A 1 176 ? 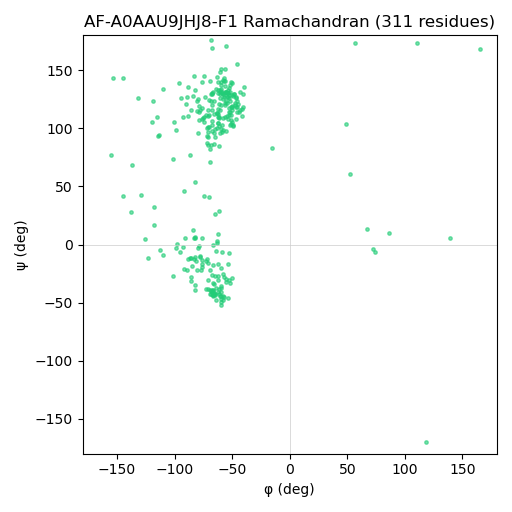-23.413 -15.316 4.758 1.00 79.69 176 PRO A N 1
ATOM 1373 C CA . PRO A 1 176 ? -23.266 -15.079 3.332 1.00 79.69 176 PRO A CA 1
ATOM 1374 C C . PRO A 1 176 ? -22.539 -16.278 2.725 1.00 79.69 176 PRO A C 1
ATOM 1376 O O . PRO A 1 176 ? -21.481 -16.685 3.213 1.00 79.69 176 PRO A O 1
ATOM 1379 N N . GLU A 1 177 ? -23.147 -16.877 1.704 1.00 85.94 177 GLU A N 1
ATOM 1380 C CA . GLU A 1 177 ? -22.515 -17.953 0.953 1.00 85.94 177 GLU A CA 1
ATOM 1381 C C . GLU A 1 177 ? -21.218 -17.417 0.346 1.00 85.94 177 GLU A C 1
ATOM 1383 O O . GLU A 1 177 ? -21.158 -16.277 -0.124 1.00 85.94 177 GLU A O 1
ATOM 1388 N N . TYR A 1 178 ? -20.156 -18.221 0.414 1.00 83.25 178 TYR A N 1
ATOM 1389 C CA . TYR A 1 178 ? -18.870 -17.849 -0.157 1.00 83.25 178 TYR A CA 1
ATOM 1390 C C . TYR A 1 178 ? -19.031 -17.696 -1.672 1.00 83.25 178 TYR A C 1
ATOM 1392 O O . TYR A 1 178 ? -19.061 -18.679 -2.410 1.00 83.25 178 TYR A O 1
ATOM 1400 N N . MET A 1 179 ? -19.160 -16.456 -2.136 1.00 82.88 179 MET A N 1
ATOM 1401 C CA . MET A 1 179 ? -19.104 -16.146 -3.555 1.00 82.88 179 MET A CA 1
ATOM 1402 C C . MET A 1 179 ? -17.636 -16.153 -3.966 1.00 82.88 179 MET A C 1
ATOM 1404 O O . MET A 1 179 ? -16.851 -15.329 -3.493 1.00 82.88 179 MET A O 1
ATOM 1408 N N . SER A 1 180 ? -17.251 -17.086 -4.838 1.00 81.31 180 SER A N 1
ATOM 1409 C CA . SER A 1 180 ? -15.927 -17.065 -5.453 1.00 81.31 180 SER A CA 1
ATOM 1410 C C . SER A 1 180 ? -15.795 -15.771 -6.253 1.00 81.31 180 SER A C 1
ATOM 1412 O O . SER A 1 180 ? -16.455 -15.611 -7.282 1.00 81.31 180 SER A O 1
ATOM 1414 N N . SER A 1 181 ? -14.966 -14.838 -5.782 1.00 83.12 181 SER A N 1
ATOM 1415 C CA . SER A 1 181 ? -14.567 -13.707 -6.616 1.00 83.12 181 SER A CA 1
ATOM 1416 C C . SER A 1 181 ? -13.943 -14.264 -7.898 1.00 83.12 181 SER A C 1
ATOM 1418 O O . SER A 1 181 ? -13.127 -15.188 -7.798 1.00 83.12 181 SER A O 1
ATOM 1420 N N . PRO A 1 182 ? -14.265 -13.714 -9.082 1.00 86.81 182 PRO A N 1
ATOM 1421 C CA . PRO A 1 182 ? -13.488 -14.008 -10.274 1.00 86.81 182 PRO A CA 1
ATOM 1422 C C . PRO A 1 182 ? -12.009 -13.739 -9.969 1.00 86.81 182 PRO A C 1
ATOM 1424 O O . PRO A 1 182 ? -11.686 -12.742 -9.314 1.00 86.81 182 PRO A O 1
ATOM 1427 N N . TYR A 1 183 ? -11.138 -14.663 -10.382 1.00 87.31 183 TYR A N 1
ATOM 1428 C CA . TYR A 1 183 ? -9.698 -14.636 -10.092 1.00 87.31 183 TYR A CA 1
ATOM 1429 C C . TYR A 1 183 ? -9.051 -13.315 -10.543 1.00 87.31 183 TYR A C 1
ATOM 1431 O O . TYR A 1 183 ? -8.187 -12.774 -9.856 1.00 87.31 183 TYR A O 1
ATOM 1439 N N . ASP A 1 184 ? -9.573 -12.738 -11.627 1.00 91.19 184 ASP A N 1
ATOM 1440 C CA . ASP A 1 184 ? -9.040 -11.533 -12.261 1.00 91.19 184 ASP A CA 1
ATOM 1441 C C . ASP A 1 184 ? -9.651 -10.221 -11.738 1.00 91.19 184 ASP A C 1
ATOM 1443 O O . ASP A 1 184 ? -9.330 -9.151 -12.253 1.00 91.19 184 ASP A O 1
ATOM 1447 N N . SER A 1 185 ? -10.498 -10.247 -10.700 1.00 90.06 185 SER A N 1
ATOM 1448 C CA . SER A 1 185 ? -11.211 -9.043 -10.229 1.00 90.06 185 SER A CA 1
ATOM 1449 C C . SER A 1 185 ? -10.266 -7.916 -9.793 1.00 90.06 185 SER A C 1
ATOM 1451 O O . SER A 1 185 ? -10.526 -6.736 -10.041 1.00 90.06 185 SER A O 1
ATOM 1453 N N . GLN A 1 186 ? -9.123 -8.267 -9.195 1.00 89.75 186 GLN A N 1
ATOM 1454 C CA . GLN A 1 186 ? -8.088 -7.301 -8.834 1.00 89.75 186 GLN A CA 1
ATOM 1455 C C . GLN A 1 186 ? -7.400 -6.719 -10.076 1.00 89.75 186 GLN A C 1
ATOM 1457 O O . GLN A 1 186 ? -7.103 -5.522 -10.113 1.00 89.75 186 GLN A O 1
ATOM 1462 N N . GLU A 1 187 ? -7.146 -7.539 -11.097 1.00 92.81 187 GLU A N 1
ATOM 1463 C CA . GLU A 1 187 ? -6.506 -7.078 -12.327 1.00 92.81 187 GLU A CA 1
ATOM 1464 C C . GLU A 1 187 ? -7.436 -6.150 -13.118 1.00 92.81 187 GLU A C 1
ATOM 1466 O O . GLU A 1 187 ? -7.004 -5.095 -13.592 1.00 92.81 187 GLU A O 1
ATOM 1471 N N . GLU A 1 188 ? -8.720 -6.498 -13.207 1.00 94.44 188 GLU A N 1
ATOM 1472 C CA . GLU A 1 188 ? -9.761 -5.671 -13.816 1.00 94.44 188 GLU A CA 1
ATOM 1473 C C . GLU A 1 188 ? -9.887 -4.325 -13.102 1.00 94.44 188 GLU A C 1
ATOM 1475 O O . GLU A 1 188 ? -9.829 -3.278 -13.751 1.00 94.44 188 GLU A O 1
ATOM 1480 N N . TRP A 1 189 ? -9.933 -4.330 -11.768 1.00 94.94 189 TRP A N 1
ATOM 1481 C CA . TRP A 1 189 ? -9.976 -3.104 -10.973 1.00 94.94 189 TRP A CA 1
ATOM 1482 C C . TRP A 1 189 ? -8.752 -2.206 -11.220 1.00 94.94 189 TRP A C 1
ATOM 1484 O O . TRP A 1 189 ? -8.885 -1.001 -11.446 1.00 94.94 189 TRP A O 1
ATOM 1494 N N . LEU A 1 190 ? -7.545 -2.782 -11.265 1.00 95.12 190 LEU A N 1
ATOM 1495 C CA . LEU A 1 190 ? -6.314 -2.045 -11.583 1.00 95.12 190 LEU A CA 1
ATOM 1496 C C . LEU A 1 190 ? -6.290 -1.531 -13.031 1.00 95.12 190 LEU A C 1
ATOM 1498 O O . LEU A 1 190 ? -5.706 -0.483 -13.326 1.00 95.12 190 LEU A O 1
ATOM 1502 N N . ARG A 1 191 ? -6.896 -2.265 -13.966 1.00 96.25 191 ARG A N 1
ATOM 1503 C CA . ARG A 1 191 ? -7.037 -1.861 -15.370 1.00 96.25 191 ARG A CA 1
ATOM 1504 C C . ARG A 1 191 ? -7.995 -0.676 -15.499 1.00 96.25 191 ARG A C 1
ATOM 1506 O O . ARG A 1 191 ? -7.680 0.271 -16.221 1.00 96.25 191 ARG A O 1
ATOM 1513 N N . GLU A 1 192 ? -9.110 -0.687 -14.775 1.00 97.00 192 GLU A N 1
ATOM 1514 C CA . GLU A 1 192 ? -10.050 0.436 -14.712 1.00 97.00 192 GLU A CA 1
ATOM 1515 C C . GLU A 1 192 ? -9.442 1.676 -14.058 1.00 97.00 192 GLU A C 1
ATOM 1517 O O . GLU A 1 192 ? -9.596 2.773 -14.594 1.00 97.00 192 GLU A O 1
ATOM 1522 N N . GLN A 1 193 ? -8.701 1.518 -12.956 1.00 96.12 193 GLN A N 1
ATOM 1523 C CA . GLN A 1 193 ? -7.983 2.628 -12.319 1.00 96.12 193 GLN A CA 1
ATOM 1524 C C . GLN A 1 193 ? -6.996 3.284 -13.287 1.00 96.12 193 GLN A C 1
ATOM 1526 O O . GLN A 1 193 ? -7.055 4.493 -13.494 1.00 96.12 193 GLN A O 1
ATOM 1531 N N . ARG A 1 194 ? -6.174 2.495 -13.996 1.00 95.62 194 ARG A N 1
ATOM 1532 C CA . ARG A 1 194 ? -5.262 3.024 -15.028 1.00 95.62 194 ARG A CA 1
ATOM 1533 C C . ARG A 1 194 ? -5.998 3.756 -16.150 1.00 95.62 194 ARG A C 1
ATOM 1535 O O . ARG A 1 194 ? -5.492 4.753 -16.657 1.00 95.62 194 ARG A O 1
ATOM 1542 N N . ARG A 1 195 ? -7.175 3.276 -16.569 1.00 94.12 195 ARG A N 1
ATOM 1543 C CA . ARG A 1 195 ? -8.007 3.970 -17.569 1.00 94.12 195 ARG A CA 1
ATOM 1544 C C . ARG A 1 195 ? -8.537 5.297 -17.030 1.00 94.12 195 ARG A C 1
ATOM 1546 O O . ARG A 1 195 ? -8.437 6.295 -17.737 1.00 94.12 195 ARG A O 1
ATOM 1553 N N . LYS A 1 196 ? -9.029 5.327 -15.787 1.00 95.69 196 LYS A N 1
ATOM 1554 C CA . LYS A 1 196 ? -9.476 6.558 -15.117 1.00 95.69 196 LYS A CA 1
ATOM 1555 C C . LYS A 1 196 ? -8.336 7.564 -14.998 1.00 95.69 196 LYS A C 1
ATOM 1557 O O . LYS A 1 196 ? -8.489 8.699 -15.436 1.00 95.69 196 LYS A O 1
ATOM 1562 N N . GLU A 1 197 ? -7.173 7.142 -14.512 1.00 91.69 197 GLU A N 1
ATOM 1563 C CA . GLU A 1 197 ? -5.979 7.990 -14.428 1.00 91.69 197 GLU A CA 1
ATOM 1564 C C . GLU A 1 197 ? -5.558 8.536 -15.793 1.00 91.69 197 GLU A C 1
ATOM 1566 O O . GLU A 1 197 ? -5.278 9.725 -15.913 1.00 91.69 197 GLU A O 1
ATOM 1571 N N . LYS A 1 198 ? -5.555 7.698 -16.837 1.00 88.19 198 LYS A N 1
ATOM 1572 C CA . LYS A 1 198 ? -5.275 8.145 -18.208 1.00 88.19 198 LYS A CA 1
ATOM 1573 C C . LYS A 1 198 ? -6.303 9.162 -18.703 1.00 88.19 198 LYS A C 1
ATOM 1575 O O . LYS A 1 198 ? -5.897 10.155 -19.278 1.00 88.19 198 LYS A O 1
ATOM 1580 N N . SER A 1 199 ? -7.596 8.962 -18.438 1.00 86.50 199 SER A N 1
ATOM 1581 C CA . SER A 1 199 ? -8.639 9.928 -18.825 1.00 86.50 199 SER A CA 1
ATOM 1582 C C . SER A 1 199 ? -8.571 11.256 -18.060 1.00 86.50 199 SER A C 1
ATOM 1584 O O . SER A 1 199 ? -9.006 12.281 -18.571 1.00 86.50 199 SER A O 1
ATOM 1586 N N . LEU A 1 200 ? -8.020 11.246 -16.842 1.00 88.75 200 LEU A N 1
ATOM 1587 C CA . LEU A 1 200 ? -7.794 12.442 -16.024 1.00 88.75 200 LEU A CA 1
ATOM 1588 C C . LEU A 1 200 ? -6.534 13.206 -16.442 1.00 88.75 200 LEU A C 1
ATOM 1590 O O . LEU A 1 200 ? -6.414 14.397 -16.148 1.00 88.75 200 LEU A O 1
ATOM 1594 N N . ARG A 1 201 ? -5.586 12.545 -17.117 1.00 80.81 201 ARG A N 1
ATOM 1595 C CA . ARG A 1 201 ? -4.454 13.230 -17.736 1.00 80.81 201 ARG A CA 1
ATOM 1596 C C . ARG A 1 201 ? -4.989 14.027 -18.915 1.00 80.81 201 ARG A C 1
ATOM 1598 O O . ARG A 1 201 ? -5.413 13.478 -19.922 1.00 80.81 201 ARG A O 1
ATOM 1605 N N . LEU A 1 202 ? -4.958 15.346 -18.777 1.00 79.50 202 LEU A N 1
ATOM 1606 C CA . LEU A 1 202 ? -5.062 16.229 -19.925 1.00 79.50 202 LEU A CA 1
ATOM 1607 C C . LEU A 1 202 ? -3.860 15.901 -20.822 1.00 79.50 202 LEU A C 1
ATOM 1609 O O . LEU A 1 202 ? -2.730 16.141 -20.406 1.00 79.50 202 LEU A O 1
ATOM 1613 N N . ASP A 1 203 ? -4.084 15.384 -22.033 1.00 68.88 203 ASP A N 1
ATOM 1614 C CA . ASP A 1 203 ? -3.040 15.104 -23.046 1.00 68.88 203 ASP A CA 1
ATOM 1615 C C . ASP A 1 203 ? -2.290 16.368 -23.522 1.00 68.88 203 ASP A C 1
ATOM 1617 O O . ASP A 1 203 ? -1.497 16.346 -24.464 1.00 68.88 203 ASP A O 1
ATOM 1621 N N . ALA A 1 204 ? -2.515 17.506 -22.866 1.00 74.44 204 ALA A N 1
ATOM 1622 C CA . ALA A 1 204 ? -1.688 18.673 -23.047 1.00 74.44 204 ALA A CA 1
ATOM 1623 C C . ALA A 1 204 ? -0.292 18.387 -22.461 1.00 74.44 204 ALA A C 1
ATOM 1625 O O . ALA A 1 204 ? -0.191 17.989 -21.295 1.00 74.44 204 ALA A O 1
ATOM 1626 N N . PRO A 1 205 ? 0.797 18.638 -23.214 1.00 75.06 205 PRO A N 1
ATOM 1627 C CA . PRO A 1 205 ? 2.129 18.648 -22.624 1.00 75.06 205 PRO A CA 1
ATOM 1628 C C . PRO A 1 205 ? 2.100 19.583 -21.416 1.00 75.06 205 PRO A C 1
ATOM 1630 O O . PRO A 1 205 ? 1.468 20.642 -21.489 1.00 75.06 205 PRO A O 1
ATOM 1633 N N . PHE A 1 206 ? 2.732 19.174 -20.309 1.00 59.00 206 PHE A N 1
ATOM 1634 C CA . PHE A 1 206 ? 2.817 19.973 -19.087 1.00 59.00 206 PHE A CA 1
ATOM 1635 C C . PHE A 1 206 ? 3.271 21.378 -19.474 1.00 59.00 206 PHE A C 1
ATOM 1637 O O . PHE A 1 206 ? 4.435 21.585 -19.816 1.00 59.00 206 PHE A O 1
ATOM 1644 N N . ARG A 1 207 ? 2.332 22.329 -19.516 1.00 61.94 207 ARG A N 1
ATOM 1645 C CA . ARG A 1 207 ? 2.654 23.703 -19.875 1.00 61.94 207 ARG A CA 1
ATOM 1646 C C . ARG A 1 207 ? 3.404 24.245 -18.670 1.00 61.94 207 ARG A C 1
ATOM 1648 O O . ARG A 1 207 ? 2.780 24.368 -17.612 1.00 61.94 207 ARG A O 1
ATOM 1655 N N . PRO A 1 208 ? 4.715 24.531 -18.777 1.00 60.06 208 PRO A N 1
ATOM 1656 C CA . PRO A 1 208 ? 5.391 25.200 -17.687 1.00 60.06 208 PRO A CA 1
ATOM 1657 C C . PRO A 1 208 ? 4.625 26.496 -17.421 1.00 60.06 208 PRO A C 1
ATOM 1659 O O . PRO A 1 208 ? 4.160 27.165 -18.351 1.00 60.06 208 PRO A O 1
ATOM 1662 N N . THR A 1 209 ? 4.471 26.851 -16.150 1.00 58.47 209 THR A N 1
ATOM 1663 C CA . THR A 1 209 ? 3.795 28.086 -15.723 1.00 58.47 209 THR A CA 1
ATOM 1664 C C . THR A 1 209 ? 4.377 29.340 -16.392 1.00 58.47 209 THR A C 1
ATOM 1666 O O . THR A 1 209 ? 3.710 30.365 -16.466 1.00 58.47 209 THR A O 1
ATOM 1669 N N . SER A 1 210 ? 5.577 29.244 -16.972 1.00 60.34 210 SER A N 1
ATOM 1670 C CA . SER A 1 210 ? 6.260 30.281 -17.744 1.00 60.34 210 SER A CA 1
ATOM 1671 C C . SER A 1 210 ? 5.788 30.473 -19.194 1.00 60.34 210 SER A C 1
ATOM 1673 O O . SER A 1 210 ? 6.295 31.381 -19.851 1.00 60.34 210 SER A O 1
ATOM 1675 N N . CYS A 1 211 ? 4.822 29.699 -19.712 1.00 48.34 211 CYS A N 1
ATOM 1676 C CA . CYS A 1 211 ? 4.404 29.730 -21.130 1.00 48.34 211 CYS A CA 1
ATOM 1677 C C . CYS A 1 211 ? 3.898 31.104 -21.641 1.00 48.34 211 CYS A C 1
ATOM 1679 O O . CYS A 1 211 ? 3.696 31.257 -22.836 1.00 48.34 211 CYS A O 1
ATOM 1681 N N . ASN A 1 212 ? 3.735 32.115 -20.778 1.00 60.16 212 ASN A N 1
ATOM 1682 C CA . ASN A 1 212 ? 3.440 33.509 -21.150 1.00 60.16 212 ASN A CA 1
ATOM 1683 C C . ASN A 1 212 ? 4.252 34.533 -20.320 1.00 60.16 212 ASN A C 1
ATOM 1685 O O . ASN A 1 212 ? 3.777 35.634 -20.044 1.00 60.16 212 ASN A O 1
ATOM 1689 N N . GLY A 1 213 ? 5.445 34.165 -19.838 1.00 62.53 213 GLY A N 1
ATOM 1690 C CA . GLY A 1 213 ? 6.329 35.079 -19.096 1.00 62.53 213 GLY A CA 1
ATOM 1691 C C . GLY A 1 213 ? 5.815 35.526 -17.717 1.00 62.53 213 GLY A C 1
ATOM 1692 O O . GLY A 1 213 ? 6.357 36.459 -17.131 1.00 62.53 213 GLY A O 1
ATOM 1693 N N . ARG A 1 214 ? 4.777 34.879 -17.172 1.00 58.78 214 ARG A N 1
ATOM 1694 C CA . ARG A 1 214 ? 4.262 35.133 -15.818 1.00 58.78 214 ARG A CA 1
ATOM 1695 C C . ARG A 1 214 ? 4.489 33.905 -14.951 1.00 58.78 214 ARG A C 1
ATOM 1697 O O . ARG A 1 214 ? 3.667 33.001 -14.933 1.00 58.78 214 ARG A O 1
ATOM 1704 N N . ASN A 1 215 ? 5.605 33.881 -14.229 1.00 53.75 215 ASN A N 1
ATOM 1705 C CA . ASN A 1 215 ? 6.005 32.694 -13.468 1.00 53.75 215 ASN A CA 1
ATOM 1706 C C . ASN A 1 215 ? 5.158 32.423 -12.216 1.00 53.75 215 ASN A C 1
ATOM 1708 O O . ASN A 1 215 ? 5.230 31.320 -11.690 1.00 53.75 215 ASN A O 1
ATOM 1712 N N . PHE A 1 216 ? 4.329 33.363 -11.767 1.00 56.09 216 PHE A N 1
ATOM 1713 C CA . PHE A 1 216 ? 3.427 33.209 -10.627 1.00 56.09 216 PHE A CA 1
ATOM 1714 C C . PHE A 1 216 ? 2.244 34.168 -10.824 1.00 56.09 216 PHE A C 1
ATOM 1716 O O . PHE A 1 216 ? 2.431 35.280 -11.326 1.00 56.09 216 PHE A O 1
ATOM 1723 N N . THR A 1 217 ? 1.021 33.782 -10.443 1.00 59.47 217 THR A N 1
ATOM 1724 C CA . THR A 1 217 ? -0.035 34.778 -10.192 1.00 59.47 217 THR A CA 1
ATOM 1725 C C . THR A 1 217 ? 0.530 35.753 -9.168 1.00 59.47 217 THR A C 1
ATOM 1727 O O . THR A 1 217 ? 0.971 35.304 -8.109 1.00 59.47 217 THR A O 1
ATOM 1730 N N . ASN A 1 218 ? 0.592 37.052 -9.488 1.00 58.12 218 ASN A N 1
ATOM 1731 C CA . ASN A 1 218 ? 1.102 38.064 -8.561 1.00 58.12 218 ASN A CA 1
ATOM 1732 C C . ASN A 1 218 ? 0.441 37.828 -7.201 1.00 58.12 218 ASN A C 1
ATOM 1734 O O . ASN A 1 218 ? -0.786 37.842 -7.115 1.00 58.12 218 ASN A O 1
ATOM 1738 N N . SER A 1 219 ? 1.233 37.598 -6.153 1.00 58.75 219 SER A N 1
ATOM 1739 C CA . SER A 1 219 ? 0.735 37.343 -4.793 1.00 58.75 219 SER A CA 1
ATOM 1740 C C . SER A 1 219 ? -0.279 38.402 -4.355 1.00 58.75 219 SER A C 1
ATOM 1742 O O . SER A 1 219 ? -1.235 38.089 -3.658 1.00 58.75 219 SER A O 1
ATOM 1744 N N . LYS A 1 220 ? -0.153 39.625 -4.878 1.00 62.44 220 LYS A N 1
ATOM 1745 C CA . LYS A 1 220 ? -1.136 40.698 -4.724 1.00 62.44 220 LYS A CA 1
ATOM 1746 C C . LYS A 1 220 ? -2.559 40.298 -5.150 1.00 62.44 220 LYS A C 1
ATOM 1748 O O . LYS A 1 220 ? -3.475 40.473 -4.373 1.00 62.44 220 LYS A O 1
ATOM 1753 N N . THR A 1 221 ? -2.742 39.645 -6.299 1.00 62.25 221 THR A N 1
ATOM 1754 C CA . THR A 1 221 ? -4.062 39.119 -6.721 1.00 62.25 221 THR A CA 1
ATOM 1755 C C . THR A 1 221 ? -4.561 37.938 -5.883 1.00 62.25 221 THR A C 1
ATOM 1757 O O . THR A 1 221 ? -5.753 37.665 -5.850 1.00 62.25 221 THR A O 1
ATOM 1760 N N . LEU A 1 222 ? -3.662 37.217 -5.205 1.00 61.84 222 LEU A N 1
ATOM 1761 C CA . LEU A 1 222 ? -4.033 36.075 -4.366 1.00 61.84 222 LEU A CA 1
ATOM 1762 C C . LEU A 1 222 ? -4.433 36.506 -2.943 1.00 61.84 222 LEU A C 1
ATOM 1764 O O . LEU A 1 222 ? -5.217 35.816 -2.296 1.00 61.84 222 LEU A O 1
ATOM 1768 N N . TYR A 1 223 ? -3.891 37.633 -2.467 1.00 62.34 223 TYR A N 1
ATOM 1769 C CA . TYR A 1 223 ? -4.098 38.163 -1.114 1.00 62.34 223 TYR A CA 1
ATOM 1770 C C . TYR A 1 223 ? -4.882 39.485 -1.064 1.00 62.34 223 TYR A C 1
ATOM 1772 O O . TYR A 1 223 ? -5.193 39.953 0.032 1.00 62.34 223 TYR A O 1
ATOM 1780 N N . ASP A 1 224 ? -5.231 40.092 -2.203 1.00 61.66 224 ASP A N 1
ATOM 1781 C CA . ASP A 1 224 ? -6.133 41.244 -2.240 1.00 61.66 224 ASP A CA 1
ATOM 1782 C C . ASP A 1 224 ? -7.562 40.775 -1.914 1.00 61.66 224 ASP A C 1
ATOM 1784 O O . ASP A 1 224 ? -8.311 40.285 -2.759 1.00 61.66 224 ASP A O 1
ATOM 1788 N N . TYR A 1 225 ? -7.971 40.990 -0.662 1.00 59.84 225 TYR A N 1
ATOM 1789 C CA . TYR A 1 225 ? -9.348 40.815 -0.175 1.00 59.84 225 TYR A CA 1
ATOM 1790 C C . TYR A 1 225 ? -10.366 41.764 -0.846 1.00 59.84 225 TYR A C 1
ATOM 1792 O O . TYR A 1 225 ? -11.545 41.754 -0.500 1.00 59.84 225 TYR A O 1
ATOM 1800 N N . SER A 1 226 ? -9.923 42.603 -1.786 1.00 59.41 226 SER A N 1
ATOM 1801 C CA . SER A 1 226 ? -10.739 43.573 -2.521 1.00 59.41 226 SER A CA 1
ATOM 1802 C C . SER A 1 226 ? -11.291 43.038 -3.843 1.00 59.41 226 SER A C 1
ATOM 1804 O O . SER A 1 226 ? -12.037 43.751 -4.519 1.00 59.41 226 SER A O 1
ATOM 1806 N N . HIS A 1 227 ? -10.968 41.797 -4.226 1.00 52.84 227 HIS A N 1
ATOM 1807 C CA . HIS A 1 227 ? -11.643 41.160 -5.347 1.00 52.84 227 HIS A CA 1
ATOM 1808 C C . HIS A 1 227 ? -13.131 41.020 -5.012 1.00 52.84 227 HIS A C 1
ATOM 1810 O O . HIS A 1 227 ? -13.540 40.155 -4.239 1.00 52.84 227 HIS A O 1
ATOM 1816 N N . THR A 1 228 ? -13.953 41.882 -5.617 1.00 59.88 228 THR A N 1
ATOM 1817 C CA . THR A 1 228 ? -15.379 41.612 -5.772 1.00 59.88 228 THR A CA 1
ATOM 1818 C C . THR A 1 228 ? -15.462 40.241 -6.426 1.00 59.88 228 THR A C 1
ATOM 1820 O O . THR A 1 228 ? -14.974 40.050 -7.541 1.00 59.88 228 THR A O 1
ATOM 1823 N N . LEU A 1 229 ? -15.952 39.250 -5.674 1.00 55.31 229 LEU A N 1
ATOM 1824 C CA . LEU A 1 229 ? -16.163 37.896 -6.171 1.00 55.31 229 LEU A CA 1
ATOM 1825 C C . LEU A 1 229 ? -16.857 38.042 -7.518 1.00 55.31 229 LEU A C 1
ATOM 1827 O O . LEU A 1 229 ? -17.958 38.597 -7.567 1.00 55.31 229 LEU A O 1
ATOM 1831 N N . ALA A 1 230 ? -16.181 37.643 -8.600 1.00 59.69 230 ALA A N 1
ATOM 1832 C CA . ALA A 1 230 ? -16.760 37.712 -9.929 1.00 59.69 230 ALA A CA 1
ATOM 1833 C C . ALA A 1 230 ? -18.136 37.057 -9.826 1.00 59.69 230 ALA A C 1
ATOM 1835 O O . ALA A 1 230 ? -18.225 35.892 -9.427 1.00 59.69 230 ALA A O 1
ATOM 1836 N N . SER A 1 231 ? -19.181 37.864 -10.055 1.00 57.78 231 SER A N 1
ATOM 1837 C CA . SER A 1 231 ? -20.582 37.469 -9.923 1.00 57.78 231 SER A CA 1
ATOM 1838 C C . SER A 1 231 ? -20.720 36.071 -10.489 1.00 57.78 231 SER A C 1
ATOM 1840 O O . SER A 1 231 ? -20.347 35.863 -11.647 1.00 57.78 231 SER A O 1
ATOM 1842 N N . ALA A 1 232 ? -21.128 35.126 -9.632 1.00 58.97 232 ALA A N 1
ATOM 1843 C CA . ALA A 1 232 ? -21.212 33.713 -9.957 1.00 58.97 232 ALA A CA 1
ATOM 1844 C C . ALA A 1 232 ? -21.779 33.591 -11.369 1.00 58.97 232 ALA A C 1
ATOM 1846 O O . ALA A 1 232 ? -22.926 33.986 -11.601 1.00 58.97 232 ALA A O 1
ATOM 1847 N N . GLY A 1 233 ? -20.932 33.158 -12.313 1.00 59.16 233 GLY A N 1
ATOM 1848 C CA . GLY A 1 233 ? -21.307 33.074 -13.717 1.00 59.16 233 GLY A CA 1
ATOM 1849 C C . GLY A 1 233 ? -22.670 32.410 -13.788 1.00 59.16 233 GLY A C 1
ATOM 1850 O O . GLY A 1 233 ? -22.872 31.388 -13.125 1.00 59.16 233 GLY A O 1
ATOM 1851 N N . LYS A 1 234 ? -23.624 33.065 -14.468 1.00 60.25 234 LYS A N 1
ATOM 1852 C CA . LYS A 1 234 ? -25.023 32.630 -14.528 1.00 60.25 234 LYS A CA 1
ATOM 1853 C C . LYS A 1 234 ? -25.024 31.120 -14.706 1.00 60.25 234 LYS A C 1
ATOM 1855 O O . LYS A 1 234 ? -24.485 30.640 -15.702 1.00 60.25 234 LYS A O 1
ATOM 1860 N N . LYS A 1 235 ? -25.565 30.386 -13.725 1.00 52.78 235 LYS A N 1
ATOM 1861 C CA . LYS A 1 235 ? -25.772 28.945 -13.860 1.00 52.78 235 LYS A CA 1
ATOM 1862 C C . LYS A 1 235 ? -26.561 28.784 -15.149 1.00 52.78 235 LYS A C 1
ATOM 1864 O O . LYS A 1 235 ? -27.716 29.198 -15.200 1.00 52.78 235 LYS A O 1
ATOM 1869 N N . THR A 1 236 ? -25.925 28.280 -16.199 1.00 56.41 236 THR A N 1
ATOM 1870 C CA . THR A 1 236 ? -26.637 27.849 -17.391 1.00 56.41 236 THR A CA 1
ATOM 1871 C C . THR A 1 236 ? -27.550 26.744 -16.904 1.00 56.41 236 THR A C 1
ATOM 1873 O O . THR A 1 236 ? -27.088 25.649 -16.583 1.00 56.41 236 THR A O 1
ATOM 1876 N N . THR A 1 237 ? -28.828 27.066 -16.728 1.00 55.72 237 THR A N 1
ATOM 1877 C CA . THR A 1 237 ? -29.872 26.069 -16.578 1.00 55.72 237 THR A CA 1
ATOM 1878 C C . THR A 1 237 ? -29.741 25.171 -17.790 1.00 55.72 237 THR A C 1
ATOM 1880 O O . THR A 1 237 ? -29.924 25.612 -18.923 1.00 55.72 237 THR A O 1
ATOM 1883 N N . TYR A 1 238 ? -29.298 23.942 -17.548 1.00 55.31 238 TYR A N 1
ATOM 1884 C CA . TYR A 1 238 ? -29.303 22.896 -18.547 1.00 55.31 238 TYR A CA 1
ATOM 1885 C C . TYR A 1 238 ? -30.772 22.561 -18.799 1.00 55.31 238 TYR A C 1
ATOM 1887 O O . TYR A 1 238 ? -31.343 21.689 -18.147 1.00 55.31 238 TYR A O 1
ATOM 1895 N N . ASP A 1 239 ? -31.402 23.324 -19.690 1.00 57.88 239 ASP A N 1
ATOM 1896 C CA . ASP A 1 239 ? -32.597 22.861 -20.374 1.00 57.88 239 ASP A CA 1
ATOM 1897 C C . ASP A 1 239 ? -32.138 21.652 -21.173 1.00 57.88 239 ASP A C 1
ATOM 1899 O O . ASP A 1 239 ? -31.305 21.779 -22.073 1.00 57.88 239 ASP A O 1
ATOM 1903 N N . GLY A 1 240 ? -32.587 20.472 -20.734 1.00 56.50 240 GLY A N 1
ATOM 1904 C CA . GLY A 1 240 ? -32.185 19.184 -21.283 1.00 56.50 240 GLY A CA 1
ATOM 1905 C C . GLY A 1 240 ? -32.073 19.248 -22.797 1.00 56.50 240 GLY A C 1
ATOM 1906 O O . GLY A 1 240 ? -32.926 19.848 -23.450 1.00 56.50 240 GLY A O 1
ATOM 1907 N N . VAL A 1 241 ? -30.996 18.674 -23.339 1.00 60.88 241 VAL A N 1
ATOM 1908 C CA . VAL A 1 241 ? -30.688 18.730 -24.769 1.00 60.88 241 VAL A CA 1
ATOM 1909 C C . VAL A 1 241 ? -31.885 18.195 -25.553 1.00 60.88 241 VAL A C 1
ATOM 1911 O O . VAL A 1 241 ? -32.075 16.988 -25.702 1.00 60.88 241 VAL A O 1
ATOM 1914 N N . LYS A 1 242 ? -32.717 19.113 -26.050 1.00 59.41 242 LYS A N 1
ATOM 1915 C CA . LYS A 1 242 ? -33.722 18.822 -27.059 1.00 59.41 242 LYS A CA 1
ATOM 1916 C C . LYS A 1 242 ? -32.947 18.595 -28.344 1.00 59.41 242 LYS A C 1
ATOM 1918 O O . LYS A 1 242 ? -32.552 19.530 -29.037 1.00 59.41 242 LYS A O 1
ATOM 1923 N N . HIS A 1 243 ? -32.637 17.332 -28.610 1.00 53.72 243 HIS A N 1
ATOM 1924 C CA . HIS A 1 243 ? -32.156 16.914 -29.913 1.00 53.72 243 HIS A CA 1
ATOM 1925 C C . HIS A 1 243 ? -33.324 17.039 -30.899 1.00 53.72 243 HIS A C 1
ATOM 1927 O O . HIS A 1 243 ? -33.996 16.059 -31.198 1.00 53.72 243 HIS A O 1
ATOM 1933 N N . ASP A 1 244 ? -33.565 18.245 -31.419 1.00 57.91 244 ASP A N 1
ATOM 1934 C CA . ASP A 1 244 ? -34.588 18.492 -32.451 1.00 57.91 244 ASP A CA 1
ATOM 1935 C C . ASP A 1 244 ? -34.251 17.814 -33.792 1.00 57.91 244 ASP A C 1
ATOM 1937 O O . ASP A 1 244 ? -34.993 17.921 -34.767 1.00 57.91 244 ASP A O 1
ATOM 1941 N N . LYS A 1 245 ? -33.115 17.113 -33.875 1.00 62.88 245 LYS A N 1
ATOM 1942 C CA . LYS A 1 245 ? -32.689 16.386 -35.064 1.00 62.88 245 LYS A CA 1
ATOM 1943 C C . LYS A 1 245 ? -32.254 14.973 -34.681 1.00 62.88 245 LYS A C 1
ATOM 1945 O O . LYS A 1 245 ? -31.384 14.839 -33.815 1.00 62.88 245 LYS A O 1
ATOM 1950 N N . PRO A 1 246 ? -32.821 13.929 -35.315 1.00 69.12 246 PRO A N 1
ATOM 1951 C CA . PRO A 1 246 ? -32.327 12.573 -35.144 1.00 69.12 246 PRO A CA 1
ATOM 1952 C C . PRO A 1 246 ? -30.849 12.528 -35.535 1.00 69.12 246 PRO A C 1
ATOM 1954 O O . PRO A 1 246 ? -30.417 13.230 -36.452 1.00 69.12 246 PRO A O 1
ATOM 1957 N N . PHE A 1 247 ? -30.078 11.729 -34.802 1.00 61.94 247 PHE A N 1
ATOM 1958 C CA . PHE A 1 247 ? -28.657 11.502 -35.037 1.00 61.94 247 PHE A CA 1
ATOM 1959 C C . PHE A 1 247 ? -28.424 11.101 -36.501 1.00 61.94 247 PHE A C 1
ATOM 1961 O O . PHE A 1 247 ? -28.699 9.972 -36.901 1.00 61.94 247 PHE A O 1
ATOM 1968 N N . MET A 1 248 ? -27.947 12.049 -37.307 1.00 56.94 248 MET A N 1
ATOM 1969 C CA . MET A 1 248 ? -27.456 11.786 -38.654 1.00 56.94 248 MET A CA 1
ATOM 1970 C C . MET A 1 248 ? -25.989 11.369 -38.511 1.00 56.94 248 MET A C 1
ATOM 1972 O O . MET A 1 248 ? -25.188 12.185 -38.039 1.00 56.94 248 MET A O 1
ATOM 1976 N N . PRO A 1 249 ? -25.606 10.129 -38.864 1.00 54.03 249 PRO A N 1
ATOM 1977 C CA . PRO A 1 249 ? -24.201 9.760 -38.907 1.00 54.03 249 PRO A CA 1
ATOM 1978 C C . PRO A 1 249 ? -23.492 10.691 -39.894 1.00 54.03 249 PRO A C 1
ATOM 1980 O O . PRO A 1 249 ? -23.964 10.920 -41.005 1.00 54.03 249 PRO A O 1
ATOM 1983 N N . PHE A 1 250 ? -22.369 11.259 -39.464 1.00 49.38 250 PHE A N 1
ATOM 1984 C CA . PHE A 1 250 ? -21.521 12.143 -40.260 1.00 49.38 250 PHE A CA 1
ATOM 1985 C C . PHE A 1 250 ? -20.836 11.332 -41.381 1.00 49.38 250 PHE A C 1
ATOM 1987 O O . PHE A 1 250 ? -19.640 11.062 -41.329 1.00 49.38 250 PHE A O 1
ATOM 1994 N N . SER A 1 251 ? -21.585 10.889 -42.394 1.00 47.06 251 SER A N 1
ATOM 1995 C CA . SER A 1 251 ? -21.021 10.278 -43.599 1.00 47.06 251 SER A CA 1
ATOM 1996 C C . SER A 1 251 ? -20.939 11.307 -44.731 1.00 47.06 251 SER A C 1
ATOM 1998 O O . SER A 1 251 ? -21.913 11.590 -45.421 1.00 47.06 251 SER A O 1
ATOM 2000 N N . SER A 1 252 ? -19.737 11.865 -44.890 1.00 51.84 252 SER A N 1
ATOM 2001 C CA . SER A 1 252 ? -19.062 12.101 -46.178 1.00 51.84 252 SER A CA 1
ATOM 2002 C C . SER A 1 252 ? -19.791 12.845 -47.316 1.00 51.84 252 SER A C 1
ATOM 2004 O O . SER A 1 252 ? -19.866 12.312 -48.421 1.00 51.84 252 SER A O 1
ATOM 2006 N N . THR A 1 253 ? -20.218 14.100 -47.140 1.00 48.78 253 THR A N 1
ATOM 2007 C CA . THR A 1 253 ? -20.586 14.957 -48.298 1.00 48.78 253 THR A CA 1
ATOM 2008 C C . THR A 1 253 ? -20.232 16.439 -48.123 1.00 48.78 253 THR A C 1
ATOM 2010 O O . THR A 1 253 ? -21.003 17.319 -48.494 1.00 48.78 253 THR A O 1
ATOM 2013 N N . LEU A 1 254 ? -19.055 16.747 -47.574 1.00 56.12 254 LEU A N 1
ATOM 2014 C CA . LEU A 1 254 ? -18.439 18.065 -47.765 1.00 56.12 254 LEU A CA 1
ATOM 2015 C C . LEU A 1 254 ? -17.156 17.885 -48.586 1.00 56.12 254 LEU A C 1
ATOM 2017 O O . LEU A 1 254 ? -16.110 17.566 -48.016 1.00 56.12 254 LEU A O 1
ATOM 2021 N N . PRO A 1 255 ? -17.213 18.041 -49.921 1.00 53.94 255 PRO A N 1
ATOM 2022 C CA . PRO A 1 255 ? -16.009 18.118 -50.728 1.00 53.94 255 PRO A CA 1
ATOM 2023 C C . PRO A 1 255 ? -15.340 19.466 -50.439 1.00 53.94 255 PRO A C 1
ATOM 2025 O O . PRO A 1 255 ? -15.874 20.510 -50.805 1.00 53.94 255 PRO A O 1
ATOM 2028 N N . GLY A 1 256 ? -14.182 19.458 -49.774 1.00 54.38 256 GLY A N 1
ATOM 2029 C CA . GLY A 1 256 ? -13.279 20.613 -49.852 1.00 54.38 256 GLY A CA 1
ATOM 2030 C C . GLY A 1 256 ? -12.570 21.091 -48.591 1.00 54.38 256 GLY A C 1
ATOM 2031 O O . GLY A 1 256 ? -11.881 22.093 -48.695 1.00 54.38 256 GLY A O 1
ATOM 2032 N N . ASN A 1 257 ? -12.661 20.424 -47.437 1.00 54.44 257 ASN A N 1
ATOM 2033 C CA . ASN A 1 257 ? -11.844 20.804 -46.273 1.00 54.44 257 ASN A CA 1
ATOM 2034 C C . ASN A 1 257 ? -11.256 19.580 -45.560 1.00 54.44 257 ASN A C 1
ATOM 2036 O O . ASN A 1 257 ? -11.616 19.249 -44.433 1.00 54.44 257 ASN A O 1
ATOM 2040 N N . THR A 1 258 ? -10.328 18.900 -46.229 1.00 47.84 258 THR A N 1
ATOM 2041 C CA . THR A 1 258 ? -9.386 17.989 -45.572 1.00 47.84 258 THR A CA 1
ATOM 2042 C C . THR A 1 258 ? -8.092 18.736 -45.274 1.00 47.84 258 THR A C 1
ATOM 2044 O O . THR A 1 258 ? -7.485 19.343 -46.154 1.00 47.84 258 THR A O 1
ATOM 2047 N N . ILE A 1 259 ? -7.705 18.689 -44.004 1.00 55.38 259 ILE A N 1
ATOM 2048 C CA . ILE A 1 259 ? -6.433 19.133 -43.434 1.00 55.38 259 ILE A CA 1
ATOM 2049 C C . ILE A 1 259 ? -5.272 18.552 -44.252 1.00 55.38 259 ILE A C 1
ATOM 2051 O O . ILE A 1 259 ? -4.959 17.382 -44.091 1.00 55.38 259 ILE A O 1
ATOM 2055 N N . GLY A 1 260 ? -4.647 19.372 -45.105 1.00 65.25 260 GLY A N 1
ATOM 2056 C CA . GLY A 1 260 ? -3.365 19.091 -45.764 1.00 65.25 260 GLY A CA 1
ATOM 2057 C C . GLY A 1 260 ? -3.285 17.807 -46.605 1.00 65.25 260 GLY A C 1
ATOM 2058 O O . GLY A 1 260 ? -4.188 16.978 -46.649 1.00 65.25 260 GLY A O 1
ATOM 2059 N N . LYS A 1 261 ? -2.163 17.629 -47.311 1.00 67.00 261 LYS A N 1
ATOM 2060 C CA . LYS A 1 261 ? -1.783 16.293 -47.786 1.00 67.00 261 LYS A CA 1
ATOM 2061 C C . LYS A 1 261 ? -1.438 15.474 -46.543 1.00 67.00 261 LYS A C 1
ATOM 2063 O O . LYS A 1 261 ? -0.685 15.965 -45.701 1.00 67.00 261 LYS A O 1
ATOM 2068 N N . PHE A 1 262 ? -1.993 14.270 -46.420 1.00 61.66 262 PHE A N 1
ATOM 2069 C CA . PHE A 1 262 ? -1.545 13.320 -45.404 1.00 61.66 262 PHE A CA 1
ATOM 2070 C C . PHE A 1 262 ? -0.013 13.195 -45.488 1.00 61.66 262 PHE A C 1
ATOM 2072 O O . PHE A 1 262 ? 0.512 13.207 -46.608 1.00 61.66 262 PHE A O 1
ATOM 2079 N N . PRO A 1 263 ? 0.706 13.142 -44.350 1.00 71.69 263 PRO A N 1
ATOM 2080 C CA . PRO A 1 263 ? 2.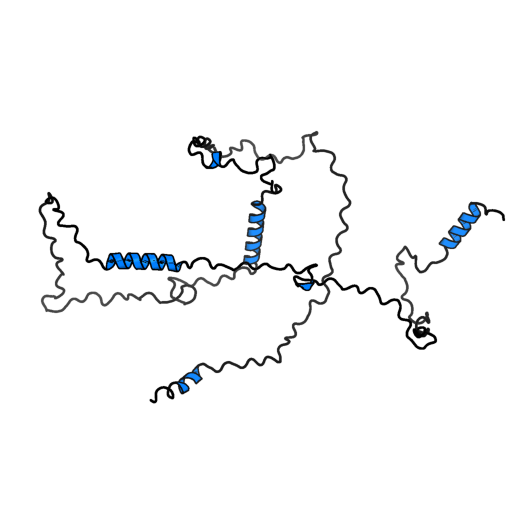144 12.900 -44.368 1.00 71.69 263 PRO A CA 1
ATOM 2081 C C . PRO A 1 263 ? 2.439 11.663 -45.222 1.00 71.69 263 PRO A C 1
ATOM 2083 O O . PRO A 1 263 ? 1.658 10.707 -45.207 1.00 71.69 263 PRO A O 1
ATOM 2086 N N . GLU A 1 264 ? 3.514 11.721 -46.017 1.00 72.44 264 GLU A N 1
ATOM 2087 C CA . GLU A 1 264 ? 3.948 10.579 -46.822 1.00 72.44 264 GLU A CA 1
ATOM 2088 C C . GLU A 1 264 ? 4.029 9.350 -45.922 1.00 72.44 264 GLU A C 1
ATOM 2090 O O . GLU A 1 264 ? 4.595 9.401 -44.831 1.00 72.44 264 GLU A O 1
ATOM 2095 N N . HIS A 1 265 ? 3.379 8.276 -46.363 1.00 70.50 265 HIS A N 1
ATOM 2096 C CA . HIS A 1 265 ? 3.287 7.027 -45.630 1.00 70.50 265 HIS A CA 1
ATOM 2097 C C . HIS A 1 265 ? 4.702 6.483 -45.397 1.00 70.50 265 HIS A C 1
ATOM 2099 O O . HIS A 1 265 ? 5.296 5.879 -46.292 1.00 70.50 265 HIS A O 1
ATOM 2105 N N . GLU A 1 266 ? 5.250 6.692 -44.201 1.00 72.75 266 GLU A N 1
ATOM 2106 C CA . GLU A 1 266 ? 6.450 5.989 -43.760 1.00 72.75 266 GLU A CA 1
ATOM 2107 C C . GLU A 1 266 ? 6.125 4.492 -43.766 1.00 72.75 266 GLU A C 1
ATOM 2109 O O . GLU A 1 266 ? 5.062 4.076 -43.307 1.00 72.75 266 GLU A O 1
ATOM 2114 N N . ALA A 1 267 ? 6.976 3.680 -44.395 1.00 75.88 267 ALA A N 1
ATOM 2115 C CA . ALA A 1 267 ? 6.768 2.238 -44.428 1.00 75.88 267 ALA A CA 1
ATOM 2116 C C . ALA A 1 267 ? 6.683 1.722 -42.989 1.00 75.88 267 ALA A C 1
ATOM 2118 O O . ALA A 1 267 ? 7.568 2.032 -42.185 1.00 75.88 267 ALA A O 1
ATOM 2119 N N . ASP A 1 268 ? 5.625 0.963 -42.684 1.00 70.81 268 ASP A N 1
ATOM 2120 C CA . ASP A 1 268 ? 5.418 0.403 -41.353 1.00 70.81 268 ASP A CA 1
ATOM 2121 C C . ASP A 1 268 ? 6.719 -0.261 -40.884 1.00 70.81 268 ASP A C 1
ATOM 2123 O O . ASP A 1 268 ? 7.322 -1.032 -41.649 1.00 70.81 268 ASP A O 1
ATOM 2127 N N . PRO A 1 269 ? 7.202 0.049 -39.665 1.00 75.88 269 PRO A N 1
ATOM 2128 C CA . PRO A 1 269 ? 8.395 -0.592 -39.148 1.00 75.88 269 PRO A CA 1
ATOM 2129 C C . PRO A 1 269 ? 8.186 -2.102 -39.235 1.00 75.88 269 PRO A C 1
ATOM 2131 O O . PRO A 1 269 ? 7.129 -2.606 -38.848 1.00 75.88 269 PRO A O 1
ATOM 2134 N N . TYR A 1 270 ? 9.177 -2.807 -39.798 1.00 66.88 270 TYR A N 1
ATOM 2135 C CA . TYR A 1 270 ? 9.122 -4.258 -39.962 1.00 66.88 270 TYR A CA 1
ATOM 2136 C C . TYR A 1 270 ? 8.580 -4.891 -38.681 1.00 66.88 270 TYR A C 1
ATOM 2138 O O . TYR A 1 270 ? 9.088 -4.540 -37.610 1.00 66.88 270 TYR A O 1
ATOM 2146 N N . PRO A 1 271 ? 7.584 -5.795 -38.770 1.00 65.75 271 PRO A N 1
ATOM 2147 C CA . PRO A 1 271 ? 7.008 -6.416 -37.591 1.00 65.75 271 PRO A CA 1
ATOM 2148 C C . PRO A 1 271 ? 8.154 -6.968 -36.753 1.00 65.75 271 PRO A C 1
ATOM 2150 O O . PRO A 1 271 ? 8.945 -7.789 -37.235 1.00 65.75 271 PRO A O 1
ATOM 2153 N N . GLU A 1 272 ? 8.295 -6.448 -35.530 1.00 63.66 272 GLU A N 1
ATOM 2154 C CA . GLU A 1 272 ? 9.250 -6.990 -34.576 1.00 63.66 272 GLU A CA 1
ATOM 2155 C C . GLU A 1 272 ? 8.958 -8.481 -34.502 1.00 63.66 272 GLU A C 1
ATOM 2157 O O . GLU A 1 272 ? 7.842 -8.886 -34.177 1.00 63.66 272 GLU A O 1
ATOM 2162 N N . LYS A 1 273 ? 9.944 -9.298 -34.892 1.00 61.66 273 LYS A N 1
ATOM 2163 C CA . LYS A 1 273 ? 9.823 -10.750 -34.821 1.00 61.66 273 LYS A CA 1
ATOM 2164 C C . LYS A 1 273 ? 9.392 -11.069 -33.402 1.00 61.66 273 LYS A C 1
ATOM 2166 O O . LYS A 1 273 ? 10.164 -10.816 -32.473 1.00 61.66 273 LYS A O 1
ATOM 2171 N N . GLU A 1 274 ? 8.173 -11.588 -33.253 1.00 56.62 274 GLU A N 1
ATOM 2172 C CA . GLU A 1 274 ? 7.691 -12.093 -31.979 1.00 56.62 274 GLU A CA 1
ATOM 2173 C C . GLU A 1 274 ? 8.807 -12.966 -31.422 1.00 56.62 274 GLU A C 1
ATOM 2175 O O . GLU A 1 274 ? 9.268 -13.910 -32.075 1.00 56.62 274 GLU A O 1
ATOM 2180 N N . LYS A 1 275 ? 9.336 -12.576 -30.260 1.00 53.09 275 LYS A N 1
ATOM 2181 C CA . LYS A 1 275 ? 10.306 -13.400 -29.558 1.00 53.09 275 LYS A CA 1
ATOM 2182 C C . LYS A 1 275 ? 9.577 -14.704 -29.300 1.00 53.09 275 LYS A C 1
ATOM 2184 O O . LYS A 1 275 ? 8.713 -14.747 -28.430 1.00 53.09 275 LYS A O 1
ATOM 2189 N N . ILE A 1 276 ? 9.891 -15.729 -30.091 1.00 48.94 276 ILE A N 1
ATOM 2190 C CA . ILE A 1 276 ? 9.443 -17.095 -29.860 1.00 48.94 276 ILE A CA 1
ATOM 2191 C C . ILE A 1 276 ? 9.811 -17.363 -28.408 1.00 48.94 276 ILE A C 1
ATOM 2193 O O . ILE A 1 276 ? 11.000 -17.421 -28.078 1.00 48.94 276 ILE A O 1
ATOM 2197 N N . ALA A 1 277 ? 8.798 -17.407 -27.541 1.00 49.91 277 ALA A N 1
ATOM 2198 C CA . ALA A 1 277 ? 8.974 -17.750 -26.146 1.00 49.91 277 ALA A CA 1
ATOM 2199 C C . ALA A 1 277 ? 9.787 -19.041 -26.139 1.00 49.91 277 ALA A C 1
ATOM 2201 O O . ALA A 1 277 ? 9.406 -20.030 -26.775 1.00 49.91 277 ALA A O 1
ATOM 2202 N N . GLY A 1 278 ? 10.979 -18.973 -25.542 1.00 46.38 278 GLY A N 1
ATOM 2203 C CA . GLY A 1 278 ? 11.899 -20.095 -25.505 1.00 46.38 278 GLY A CA 1
ATOM 2204 C C . GLY A 1 278 ? 11.133 -21.322 -25.036 1.00 46.38 278 GLY A C 1
ATOM 2205 O O . GLY A 1 278 ? 10.434 -21.278 -24.029 1.00 46.38 278 GLY A O 1
ATOM 2206 N N . LYS A 1 279 ? 11.237 -22.405 -25.803 1.00 51.91 279 LYS A N 1
ATOM 2207 C CA . LYS A 1 279 ? 10.530 -23.680 -25.634 1.00 51.91 279 LYS A CA 1
ATOM 2208 C C . LYS A 1 279 ? 11.014 -24.461 -24.397 1.00 51.91 279 LYS A C 1
ATOM 2210 O O . LYS A 1 279 ? 11.198 -25.670 -24.469 1.00 51.91 279 LYS A O 1
ATOM 2215 N N . ASN A 1 280 ? 11.251 -23.761 -23.288 1.00 51.34 280 ASN A N 1
ATOM 2216 C CA . ASN A 1 280 ? 11.836 -24.264 -22.051 1.00 51.34 280 ASN A CA 1
ATOM 2217 C C . ASN A 1 280 ? 10.975 -23.985 -20.805 1.00 51.34 280 ASN A C 1
ATOM 2219 O O . ASN A 1 280 ? 11.392 -24.374 -19.726 1.00 51.34 280 ASN A O 1
ATOM 2223 N N . ASP A 1 281 ? 9.765 -23.426 -20.911 1.00 48.72 281 ASP A N 1
ATOM 2224 C CA . ASP A 1 281 ? 8.904 -23.201 -19.728 1.00 48.72 281 ASP A CA 1
ATOM 2225 C C . ASP A 1 281 ? 8.064 -24.423 -19.306 1.00 48.72 281 ASP A C 1
ATOM 2227 O O . ASP A 1 281 ? 7.226 -24.338 -18.414 1.00 48.72 281 ASP A O 1
ATOM 2231 N N . ASN A 1 282 ? 8.366 -25.608 -19.849 1.00 53.31 282 ASN A N 1
ATOM 2232 C CA . ASN A 1 282 ? 7.978 -26.886 -19.242 1.00 53.31 282 ASN A CA 1
ATOM 2233 C C . ASN A 1 282 ? 9.088 -27.408 -18.309 1.00 53.31 282 ASN A C 1
ATOM 2235 O O . ASN A 1 282 ? 9.448 -28.589 -18.352 1.00 53.31 282 ASN A O 1
ATOM 2239 N N . LEU A 1 283 ? 9.646 -26.549 -17.446 1.00 52.69 283 LEU A N 1
ATOM 2240 C CA . LEU A 1 283 ? 10.339 -27.047 -16.260 1.00 52.69 283 LEU A CA 1
ATOM 2241 C C . LEU A 1 283 ? 9.289 -27.685 -15.347 1.00 52.69 283 LEU A C 1
ATOM 2243 O O . LEU A 1 283 ? 8.613 -27.018 -14.567 1.00 52.69 283 LEU A O 1
ATOM 2247 N N . ILE A 1 284 ? 9.185 -29.012 -15.442 1.00 53.66 284 ILE A N 1
ATOM 2248 C CA . ILE A 1 284 ? 8.631 -29.874 -14.399 1.00 53.66 284 ILE A CA 1
ATOM 2249 C C . ILE A 1 284 ? 9.201 -29.375 -13.072 1.00 53.66 284 ILE A C 1
ATOM 2251 O O . ILE A 1 284 ? 10.417 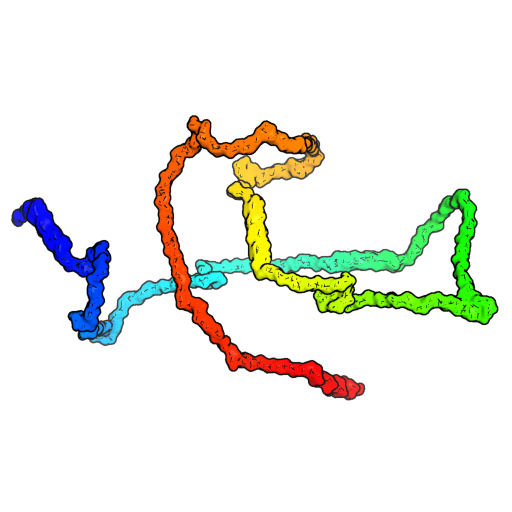-29.395 -12.864 1.00 53.66 284 ILE A O 1
ATOM 2255 N N . TRP A 1 285 ? 8.318 -28.884 -12.209 1.00 46.00 285 TRP A N 1
ATOM 2256 C CA . TRP A 1 285 ? 8.630 -28.311 -10.909 1.00 46.00 285 TRP A CA 1
ATOM 2257 C C . TRP A 1 285 ? 9.304 -29.381 -10.034 1.00 46.00 285 TRP A C 1
ATOM 2259 O O . TRP A 1 285 ? 8.656 -30.112 -9.290 1.00 46.00 285 TRP A O 1
ATOM 2269 N N . LYS A 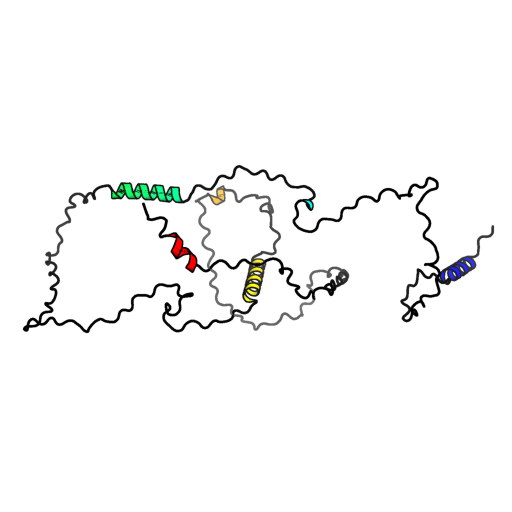1 286 ? 10.625 -29.544 -10.156 1.00 49.72 286 LYS A N 1
ATOM 2270 C CA . LYS A 1 286 ? 11.403 -30.362 -9.228 1.00 49.72 286 LYS A CA 1
ATOM 2271 C C . LYS A 1 286 ? 11.533 -29.558 -7.943 1.00 49.72 286 LYS A C 1
ATOM 2273 O O . LYS A 1 286 ? 12.286 -28.589 -7.877 1.00 49.72 286 LYS A O 1
ATOM 2278 N N . SER A 1 287 ? 10.778 -29.957 -6.925 1.00 50.28 287 SER A N 1
ATOM 2279 C CA . SER A 1 287 ? 10.875 -29.423 -5.570 1.00 50.28 287 SER A CA 1
ATOM 2280 C C . SER A 1 287 ? 12.294 -29.636 -5.026 1.00 50.28 287 SER A C 1
ATOM 2282 O O . SER A 1 287 ? 12.623 -30.699 -4.498 1.00 50.28 287 SER A O 1
ATOM 2284 N N . ASN A 1 288 ? 13.147 -28.620 -5.128 1.00 48.97 288 ASN A N 1
ATOM 2285 C CA . ASN A 1 288 ? 14.509 -28.613 -4.586 1.00 48.97 288 ASN A CA 1
ATOM 2286 C C . ASN A 1 288 ? 14.542 -28.444 -3.051 1.00 48.97 288 ASN A C 1
ATOM 2288 O O . ASN A 1 288 ? 15.387 -27.732 -2.525 1.00 48.97 288 ASN A O 1
ATOM 2292 N N . ASN A 1 289 ? 13.653 -29.114 -2.309 1.00 49.88 289 ASN A N 1
ATOM 2293 C CA . ASN A 1 289 ? 13.570 -29.011 -0.847 1.00 49.88 289 ASN A CA 1
ATOM 2294 C C . ASN A 1 289 ? 13.563 -30.373 -0.133 1.00 49.88 289 ASN A C 1
ATOM 2296 O O . ASN A 1 289 ? 12.854 -30.566 0.845 1.00 49.88 289 ASN A O 1
ATOM 2300 N N . TYR A 1 290 ? 14.406 -31.321 -0.556 1.00 52.66 290 TYR A N 1
ATOM 2301 C CA . TYR A 1 290 ? 14.600 -32.573 0.199 1.00 52.66 290 TYR A CA 1
ATOM 2302 C C . TYR A 1 290 ? 15.545 -32.431 1.414 1.00 52.66 290 TYR A C 1
ATOM 2304 O O . TYR A 1 290 ? 15.736 -33.391 2.158 1.00 52.66 290 TYR A O 1
ATOM 2312 N N . LYS A 1 291 ? 16.145 -31.249 1.643 1.00 51.56 291 LYS A N 1
ATOM 2313 C CA . LYS A 1 291 ? 17.061 -30.999 2.779 1.00 51.56 291 LYS A CA 1
ATOM 2314 C C . LYS A 1 291 ? 16.513 -30.075 3.869 1.00 51.56 291 LYS A C 1
ATOM 2316 O O . LYS A 1 291 ? 17.102 -30.017 4.945 1.00 51.56 291 LYS A O 1
ATOM 2321 N N . LEU A 1 292 ? 15.369 -29.425 3.659 1.00 53.69 292 LEU A N 1
ATOM 2322 C CA . LEU A 1 292 ? 14.655 -28.732 4.731 1.00 53.69 292 LEU A CA 1
ATOM 2323 C C . LEU A 1 292 ? 13.732 -29.734 5.433 1.00 53.69 292 LEU A C 1
ATOM 2325 O O . LEU A 1 292 ? 12.524 -29.748 5.221 1.00 53.69 292 LEU A O 1
ATOM 2329 N N . LYS A 1 293 ? 14.315 -30.590 6.284 1.00 51.84 293 LYS A N 1
ATOM 2330 C CA . LYS A 1 293 ? 13.558 -31.227 7.368 1.00 51.84 293 LYS A CA 1
ATOM 2331 C C . LYS A 1 293 ? 13.035 -30.094 8.248 1.00 51.84 293 LYS A C 1
ATOM 2333 O O . LYS A 1 293 ? 13.765 -29.584 9.091 1.00 51.84 293 LYS A O 1
ATOM 2338 N N . THR A 1 294 ? 11.801 -29.663 8.027 1.00 51.38 294 THR A N 1
ATOM 2339 C CA . THR A 1 294 ? 11.074 -28.836 8.987 1.00 51.38 294 THR A CA 1
ATOM 2340 C C . THR A 1 294 ? 10.943 -29.658 10.261 1.00 51.38 294 THR A C 1
ATOM 2342 O O . THR A 1 294 ? 10.245 -30.673 10.283 1.00 51.38 294 THR A O 1
ATOM 2345 N N . TRP A 1 295 ? 11.670 -29.268 11.303 1.00 46.38 295 TRP A N 1
ATOM 2346 C CA . TRP A 1 295 ? 11.454 -29.803 12.638 1.00 46.38 295 TRP A CA 1
ATOM 2347 C C . TRP A 1 295 ? 10.038 -29.400 13.031 1.00 46.38 295 TRP A C 1
ATOM 2349 O O . TRP A 1 295 ? 9.717 -28.214 13.065 1.00 46.38 295 TRP A O 1
ATOM 2359 N N . VAL A 1 296 ? 9.173 -30.389 13.237 1.00 59.00 296 VAL A N 1
ATOM 2360 C CA . VAL A 1 296 ? 7.809 -30.149 13.698 1.00 59.00 296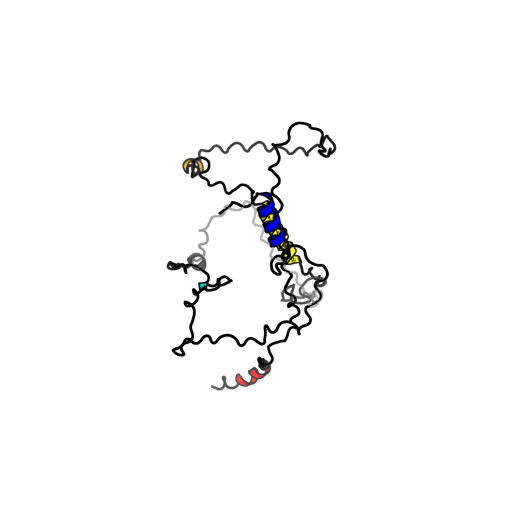 VAL A CA 1
ATOM 2361 C C . VAL A 1 296 ? 7.924 -29.489 15.068 1.00 59.00 296 VAL A C 1
ATOM 2363 O O . VAL A 1 296 ? 8.557 -30.043 15.969 1.00 59.00 296 VAL A O 1
ATOM 2366 N N . SER A 1 297 ? 7.370 -28.289 15.212 1.00 55.28 297 SER A N 1
ATOM 2367 C CA . SER A 1 297 ? 7.278 -27.600 16.496 1.00 55.28 297 SER A CA 1
ATOM 2368 C C . SER A 1 297 ? 6.621 -28.554 17.502 1.00 55.28 297 SER A C 1
ATOM 2370 O O . SER A 1 297 ? 5.569 -29.116 17.176 1.00 55.28 297 SER A O 1
ATOM 2372 N N . PRO A 1 298 ? 7.201 -28.780 18.695 1.00 61.25 298 PRO A N 1
ATOM 2373 C CA . PRO A 1 298 ? 6.579 -29.657 19.670 1.00 61.25 298 PRO A CA 1
ATOM 2374 C C . PRO A 1 298 ? 5.167 -29.151 20.005 1.00 61.25 298 PRO A C 1
ATOM 2376 O O . PRO A 1 298 ? 4.956 -27.936 20.089 1.00 61.25 298 PRO A O 1
ATOM 2379 N N . PRO A 1 299 ? 4.188 -30.054 20.187 1.00 58.22 299 PRO A N 1
ATOM 2380 C CA . PRO A 1 299 ? 2.829 -29.668 20.535 1.00 58.22 299 PRO A CA 1
ATOM 2381 C C . PRO A 1 299 ? 2.822 -28.891 21.858 1.00 58.22 299 PRO A C 1
ATOM 2383 O O . PRO A 1 299 ? 3.509 -29.257 22.811 1.00 58.22 299 PRO A O 1
ATOM 2386 N N . LEU A 1 300 ? 1.994 -27.844 21.933 1.00 54.59 300 LEU A N 1
ATOM 2387 C CA . LEU A 1 300 ? 1.813 -26.955 23.095 1.00 54.59 300 LEU A CA 1
ATOM 2388 C C . LEU A 1 300 ? 1.499 -27.673 24.430 1.00 54.59 300 LEU A C 1
ATOM 2390 O O . LEU A 1 300 ? 1.498 -27.035 25.481 1.00 54.59 300 LEU A O 1
ATOM 2394 N N . SER A 1 301 ? 1.272 -28.990 24.433 1.00 55.06 301 SER A N 1
ATOM 2395 C CA . SER A 1 301 ? 1.020 -29.784 25.638 1.00 55.06 301 SER A CA 1
ATOM 2396 C C . SER A 1 301 ? 2.257 -30.023 26.518 1.00 55.06 301 SER A C 1
ATOM 2398 O O . SER A 1 301 ? 2.098 -30.427 27.669 1.00 55.06 301 SER A O 1
ATOM 2400 N N . SER A 1 302 ? 3.484 -29.769 26.043 1.00 52.12 302 SER A N 1
ATOM 2401 C CA . SER A 1 302 ? 4.706 -29.981 26.842 1.00 52.12 302 SER A CA 1
ATOM 2402 C C . SER A 1 302 ? 5.049 -28.834 27.806 1.00 52.12 302 SER A C 1
ATOM 2404 O O . SER A 1 302 ? 5.884 -29.021 28.690 1.00 52.12 302 SER A O 1
ATOM 2406 N N . PHE A 1 303 ? 4.391 -27.673 27.712 1.00 54.03 303 PHE A N 1
ATOM 2407 C CA . PHE A 1 303 ? 4.674 -26.526 28.592 1.00 54.03 303 PHE A CA 1
ATOM 2408 C C . PHE A 1 303 ? 4.100 -26.657 30.013 1.00 54.03 303 PHE A C 1
ATOM 2410 O O . PHE A 1 303 ? 4.570 -25.982 30.926 1.00 54.03 303 PHE A O 1
ATOM 2417 N N . ALA A 1 304 ? 3.146 -27.563 30.252 1.00 55.81 304 ALA A N 1
ATOM 2418 C CA . ALA A 1 304 ? 2.517 -27.706 31.569 1.00 55.81 304 ALA A CA 1
ATOM 2419 C C . ALA A 1 304 ? 3.440 -28.317 32.646 1.00 55.81 304 ALA A C 1
ATOM 2421 O O . ALA A 1 304 ? 3.149 -28.202 33.836 1.00 55.81 304 ALA A O 1
ATOM 2422 N N . ARG A 1 305 ? 4.561 -28.953 32.268 1.00 55.00 305 ARG A N 1
ATOM 2423 C CA . ARG A 1 305 ? 5.487 -29.566 33.240 1.00 55.00 305 ARG A CA 1
ATOM 2424 C C . ARG A 1 305 ? 6.518 -28.601 33.834 1.00 55.00 305 ARG A C 1
ATOM 2426 O O . ARG A 1 305 ? 7.015 -28.892 34.914 1.00 55.00 305 ARG A O 1
ATOM 2433 N N . ASN A 1 306 ? 6.770 -27.442 33.219 1.00 51.50 306 ASN A N 1
ATOM 2434 C CA . ASN A 1 306 ? 7.832 -26.525 33.667 1.00 51.50 306 ASN A CA 1
ATOM 2435 C C . ASN A 1 306 ? 7.366 -25.359 34.554 1.00 51.50 306 ASN A C 1
ATOM 2437 O O . ASN A 1 306 ? 8.194 -24.568 34.986 1.00 51.50 306 ASN A O 1
ATOM 2441 N N . VAL A 1 307 ? 6.072 -25.247 34.872 1.00 55.94 307 VAL A N 1
ATOM 2442 C CA . VAL A 1 307 ? 5.585 -24.167 35.758 1.00 55.94 307 VAL A CA 1
ATOM 2443 C C . VAL A 1 307 ? 5.619 -24.573 37.239 1.00 55.94 307 VAL A C 1
ATOM 2445 O O . VAL A 1 307 ? 5.713 -23.717 38.111 1.00 55.94 307 VAL A O 1
ATOM 2448 N N . LYS A 1 308 ? 5.622 -25.877 37.558 1.00 53.38 308 LYS A N 1
ATOM 2449 C CA . LYS A 1 308 ? 5.674 -26.346 38.958 1.00 53.38 308 LYS A CA 1
ATOM 2450 C C . LYS A 1 308 ? 7.056 -26.234 39.609 1.00 53.38 308 LYS A C 1
ATOM 2452 O O . LYS A 1 308 ? 7.131 -26.227 40.829 1.00 53.38 308 LYS A O 1
ATOM 2457 N N . THR A 1 309 ? 8.131 -26.116 38.834 1.00 53.59 309 THR A N 1
ATOM 2458 C CA . THR A 1 309 ? 9.501 -25.976 39.358 1.00 53.59 309 THR A CA 1
ATOM 2459 C C . THR A 1 309 ? 9.906 -24.532 39.661 1.00 53.59 309 THR A C 1
ATOM 2461 O O . THR A 1 309 ? 10.907 -24.332 40.335 1.00 53.59 309 THR A O 1
ATOM 2464 N N . ALA A 1 310 ? 9.131 -23.530 39.229 1.00 51.78 310 ALA A N 1
ATOM 2465 C CA . ALA A 1 310 ? 9.437 -22.112 39.464 1.00 51.78 310 ALA A CA 1
ATOM 2466 C C . ALA A 1 310 ? 8.675 -21.480 40.650 1.00 51.78 310 ALA A C 1
ATOM 2468 O O . ALA A 1 310 ? 8.896 -20.314 40.956 1.00 51.78 310 ALA A O 1
ATOM 2469 N N . LEU A 1 311 ? 7.783 -22.227 41.314 1.00 52.09 311 LEU A N 1
ATOM 2470 C CA . LEU A 1 311 ? 6.964 -21.754 42.447 1.00 52.09 311 LEU A CA 1
ATOM 2471 C C . LEU A 1 311 ? 7.236 -22.512 43.758 1.00 52.09 311 LEU A C 1
ATOM 2473 O O . LEU A 1 311 ? 6.434 -22.457 44.683 1.00 52.09 311 LEU A O 1
ATOM 2477 N N . ALA A 1 312 ? 8.363 -23.220 43.839 1.00 50.81 312 ALA A N 1
ATOM 2478 C CA . ALA A 1 312 ? 8.881 -23.758 45.093 1.00 50.81 312 ALA A CA 1
ATOM 2479 C C . ALA A 1 312 ? 10.022 -22.859 45.600 1.00 50.81 312 ALA A C 1
ATOM 2481 O O . ALA A 1 312 ? 11.192 -23.215 45.476 1.00 50.81 312 ALA A O 1
ATOM 2482 N N . ILE A 1 313 ? 9.658 -21.679 46.112 1.00 45.06 313 ILE A N 1
ATOM 2483 C CA . ILE A 1 313 ? 10.419 -20.886 47.092 1.00 45.06 313 ILE A CA 1
ATOM 2484 C C . ILE A 1 313 ? 9.410 -20.390 48.122 1.00 45.06 313 ILE A C 1
ATOM 2486 O O . ILE A 1 313 ? 8.361 -19.865 47.681 1.00 45.06 313 ILE A O 1
#

Solvent-accessible surface area (backbone atoms only — not comparable to full-atom values): 22421 Å² total; per-residue (Å²): 134,84,81,76,52,74,65,54,55,51,52,52,49,53,52,59,69,66,47,88,54,91,89,68,72,88,64,86,65,95,72,69,74,76,77,68,96,78,80,70,70,74,81,70,56,74,77,78,75,58,49,46,99,84,67,48,68,68,69,67,80,78,69,81,87,76,77,77,83,61,84,66,99,47,74,86,49,46,98,62,75,81,81,79,83,77,67,86,82,74,77,75,81,62,73,60,56,60,53,48,54,51,50,54,51,50,51,64,56,68,72,49,77,82,72,68,72,72,84,70,77,69,74,78,68,95,59,84,84,72,75,78,74,73,82,78,75,79,78,55,55,46,97,84,67,51,65,70,73,67,82,84,65,82,86,74,78,73,86,66,89,67,50,68,88,78,36,92,82,56,48,92,71,81,78,80,74,88,72,82,70,63,92,55,53,66,56,50,51,54,51,52,50,53,50,50,54,54,71,68,48,68,90,62,74,86,73,58,67,51,83,78,79,48,77,59,82,57,63,60,77,77,66,49,87,76,65,71,72,73,70,75,70,75,79,76,76,78,71,71,84,76,70,90,57,80,91,71,78,90,74,89,83,76,93,84,81,73,84,69,79,74,75,79,80,70,76,75,76,73,80,75,75,75,76,73,74,70,96,62,85,79,64,74,83,73,78,90,58,89,79,68,75,74,76,77,76,76,68,82,78,68,64,75,72,66,61,71,75,78,69,78,122